Protein AF-A0A2E2KNE8-F1 (afdb_monomer)

Nearest PDB structures (foldseek):
  5ol5-assembly4_D  TM=2.540E-01  e=1.670E+00  Synechocystis sp. PCC 6803 substr. Kazusa
  7sa7-assembly4_D  TM=3.035E-01  e=4.669E+00  Homo sapiens

pLDDT: mean 89.06, std 13.34, range [32.09, 98.25]

Structure (mmCIF, N/CA/C/O backbone):
data_AF-A0A2E2KNE8-F1
#
_entry.id   AF-A0A2E2KNE8-F1
#
loop_
_atom_site.group_PDB
_atom_site.id
_atom_site.type_symbol
_atom_site.label_atom_id
_atom_site.label_alt_id
_atom_site.label_comp_id
_atom_site.label_asym_id
_atom_site.label_entity_id
_atom_site.label_seq_id
_atom_site.pdbx_PDB_ins_code
_atom_site.Cartn_x
_atom_site.Cartn_y
_atom_site.Cartn_z
_atom_site.occupancy
_atom_site.B_iso_or_equiv
_atom_site.auth_seq_id
_atom_site.auth_comp_id
_atom_site.auth_asym_id
_atom_site.auth_atom_id
_atom_site.pdbx_PDB_model_num
ATOM 1 N N . MET A 1 1 ? -17.178 -2.997 -14.497 1.00 38.12 1 MET A N 1
ATOM 2 C CA . MET A 1 1 ? -16.993 -2.611 -13.084 1.00 38.12 1 MET A CA 1
ATOM 3 C C . MET A 1 1 ? -18.385 -2.452 -12.487 1.00 38.12 1 MET A C 1
ATOM 5 O O . MET A 1 1 ? -19.068 -1.505 -12.842 1.00 38.12 1 MET A O 1
ATOM 9 N N . PHE A 1 2 ? -18.881 -3.438 -11.736 1.00 32.09 2 PHE A N 1
ATOM 10 C CA . PHE A 1 2 ? -20.206 -3.339 -11.116 1.00 32.09 2 PHE A CA 1
ATOM 11 C C . PHE A 1 2 ? -20.088 -2.419 -9.901 1.00 32.09 2 PHE A C 1
ATOM 13 O O . PHE A 1 2 ? -19.497 -2.804 -8.894 1.00 32.09 2 PHE A O 1
ATOM 20 N N . GLU A 1 3 ? -20.600 -1.195 -10.006 1.00 36.03 3 GLU A N 1
ATOM 21 C CA . GLU A 1 3 ? -20.793 -0.337 -8.841 1.00 36.03 3 GLU A CA 1
ATOM 22 C C . GLU A 1 3 ? -21.892 -0.963 -7.984 1.00 36.03 3 GLU A C 1
ATOM 24 O O . GLU A 1 3 ? -23.086 -0.869 -8.271 1.00 36.03 3 GLU A O 1
ATOM 29 N N . VAL A 1 4 ? -21.479 -1.684 -6.943 1.00 43.38 4 VAL A N 1
ATOM 30 C CA . VAL A 1 4 ? -22.401 -2.131 -5.906 1.00 43.38 4 VAL A CA 1
ATOM 31 C C . VAL A 1 4 ? -22.888 -0.856 -5.223 1.00 43.38 4 VAL A C 1
ATOM 33 O O . VAL A 1 4 ? -22.120 -0.202 -4.520 1.00 43.38 4 VAL A O 1
ATOM 36 N N . ASN A 1 5 ? -24.142 -0.476 -5.479 1.00 40.91 5 ASN A N 1
ATOM 37 C CA . ASN A 1 5 ? -24.826 0.633 -4.818 1.00 40.91 5 ASN A CA 1
ATOM 38 C C . ASN A 1 5 ? -25.001 0.284 -3.333 1.00 40.91 5 ASN A C 1
ATOM 40 O O . ASN A 1 5 ? -26.044 -0.188 -2.882 1.00 40.91 5 ASN A O 1
ATOM 44 N N . LEU A 1 6 ? -23.924 0.445 -2.574 1.00 57.41 6 LEU A N 1
ATOM 45 C CA . LEU A 1 6 ? -23.901 0.265 -1.139 1.00 57.41 6 LEU A CA 1
ATOM 46 C C . LEU A 1 6 ? -24.397 1.572 -0.536 1.00 57.41 6 LEU A C 1
ATOM 48 O O . LEU A 1 6 ? -23.740 2.608 -0.626 1.00 57.41 6 LEU A O 1
ATOM 52 N N . SER A 1 7 ? -25.583 1.520 0.068 1.00 65.75 7 SER A N 1
ATOM 53 C CA . SER A 1 7 ? -26.082 2.611 0.899 1.00 65.75 7 SER A CA 1
ATOM 54 C C . SER A 1 7 ? -25.007 3.025 1.914 1.00 65.75 7 SER A C 1
ATOM 56 O O . SER A 1 7 ? -24.241 2.166 2.382 1.00 65.75 7 SER A O 1
ATOM 58 N N . PRO A 1 8 ? -24.918 4.322 2.259 1.00 77.88 8 PRO A N 1
ATOM 59 C CA . PRO A 1 8 ? -23.859 4.814 3.122 1.00 77.88 8 PRO A CA 1
ATOM 60 C C . PRO A 1 8 ? -23.853 4.067 4.468 1.00 77.88 8 PRO A C 1
ATOM 62 O O . PRO A 1 8 ? -24.910 3.652 4.963 1.00 77.88 8 PRO A O 1
ATOM 65 N N . PRO A 1 9 ? -22.669 3.851 5.059 1.00 84.94 9 PRO A N 1
ATOM 66 C CA . PRO A 1 9 ? -22.553 3.250 6.381 1.00 84.94 9 PRO A CA 1
ATOM 67 C C . PRO A 1 9 ? -23.222 4.162 7.421 1.00 84.94 9 PRO A C 1
ATOM 69 O O . PRO A 1 9 ? -22.898 5.345 7.514 1.00 84.94 9 PRO A O 1
ATOM 72 N N . THR A 1 10 ? -24.154 3.615 8.205 1.00 91.62 10 THR A N 1
ATOM 73 C CA . THR A 1 10 ? -24.858 4.333 9.280 1.00 91.62 10 THR A CA 1
ATOM 74 C C . THR A 1 10 ? -24.655 3.643 10.623 1.00 91.62 10 THR A C 1
ATOM 76 O O . THR A 1 10 ? -24.381 2.442 10.679 1.00 91.62 10 THR A O 1
ATOM 79 N N . ARG A 1 11 ? -24.838 4.398 11.713 1.00 92.00 11 ARG A N 1
ATOM 80 C CA . ARG A 1 11 ? -24.749 3.884 13.086 1.00 92.00 11 ARG A CA 1
ATOM 81 C C . ARG A 1 11 ? -25.737 2.743 13.346 1.00 92.00 11 ARG A C 1
ATOM 83 O O . ARG A 1 11 ? -25.347 1.746 13.940 1.00 92.00 11 ARG A O 1
ATOM 90 N N . ASP A 1 12 ? -26.968 2.857 12.850 1.00 94.12 12 ASP A N 1
ATOM 91 C CA . ASP A 1 12 ? -27.994 1.820 13.026 1.00 94.12 12 ASP A CA 1
ATOM 92 C C . ASP A 1 12 ? -27.587 0.512 12.342 1.00 94.12 12 ASP A C 1
ATOM 94 O O . ASP A 1 12 ? -27.670 -0.555 12.939 1.00 94.12 12 ASP A O 1
ATOM 98 N N . ARG A 1 13 ? -27.058 0.590 11.112 1.00 93.12 13 ARG A N 1
ATOM 99 C CA . ARG A 1 13 ? -26.553 -0.588 10.392 1.00 93.12 13 ARG A CA 1
ATOM 100 C C . ARG A 1 13 ? -25.331 -1.197 11.065 1.00 93.12 13 ARG A C 1
ATOM 102 O O . ARG A 1 13 ? -25.203 -2.412 11.056 1.00 93.12 13 ARG A O 1
ATOM 109 N N . PHE A 1 14 ? -24.450 -0.375 11.633 1.00 96.31 14 PHE A N 1
ATOM 110 C CA . PHE A 1 14 ? -23.318 -0.867 12.414 1.00 96.31 14 PHE A CA 1
ATOM 111 C C . PHE A 1 14 ? -23.786 -1.642 13.651 1.00 96.31 14 PHE A C 1
ATOM 113 O O . PHE A 1 14 ? -23.267 -2.721 13.910 1.00 96.31 14 PHE A O 1
ATOM 120 N N . GLY A 1 15 ? -24.818 -1.155 14.351 1.00 94.81 15 GLY A N 1
ATOM 121 C CA . GLY A 1 15 ? -25.407 -1.858 15.496 1.00 94.81 15 GLY A CA 1
ATOM 122 C C . GLY A 1 15 ? -25.949 -3.251 15.154 1.00 94.81 15 GLY A C 1
ATOM 123 O O . GLY A 1 15 ? -25.890 -4.150 15.982 1.00 94.81 15 GLY A O 1
ATOM 124 N N . LEU A 1 16 ? -26.404 -3.474 13.916 1.00 95.62 16 LEU A N 1
ATOM 125 C CA . LEU A 1 16 ? -26.863 -4.795 13.461 1.00 95.62 16 LEU A CA 1
ATOM 126 C C . LEU A 1 16 ? -25.727 -5.815 13.266 1.00 95.62 16 LEU A C 1
ATOM 128 O O . LEU A 1 16 ? -26.010 -7.001 13.117 1.00 95.62 16 LEU A O 1
ATOM 132 N N . LEU A 1 17 ? -24.464 -5.374 13.248 1.00 96.19 17 LEU A N 1
ATOM 133 C CA . LEU A 1 17 ? -23.296 -6.231 13.021 1.00 96.19 17 LEU A CA 1
ATOM 134 C C . LEU A 1 17 ? -22.650 -6.744 14.310 1.00 96.19 17 LEU A C 1
ATOM 136 O O . LEU A 1 17 ? -21.691 -7.500 14.217 1.00 96.19 17 LEU A O 1
ATOM 140 N N . GLU A 1 18 ? -23.142 -6.362 15.491 1.00 95.25 18 GLU A N 1
ATOM 141 C CA . GLU A 1 18 ? -22.524 -6.705 16.782 1.00 95.25 18 GLU A CA 1
ATOM 142 C C . GLU A 1 18 ? -22.240 -8.213 16.906 1.00 95.25 18 GLU A C 1
ATOM 144 O O . GLU A 1 18 ? -21.092 -8.616 17.087 1.00 95.25 18 GLU A O 1
ATOM 149 N N . ASN A 1 19 ? -23.249 -9.052 16.647 1.00 96.75 19 ASN A N 1
ATOM 150 C CA . ASN A 1 19 ? -23.101 -10.510 16.687 1.00 96.75 19 ASN A CA 1
ATOM 151 C C . ASN A 1 19 ? -22.117 -11.057 15.636 1.00 96.75 19 ASN A C 1
ATOM 153 O O . ASN A 1 19 ? -21.414 -12.030 15.897 1.00 96.75 19 ASN A O 1
ATOM 157 N N . GLU A 1 20 ? -22.073 -10.469 14.436 1.00 97.31 20 GLU A N 1
ATOM 158 C CA . GLU A 1 20 ? -21.160 -10.899 13.364 1.00 97.31 20 GLU A CA 1
ATOM 159 C C . GLU A 1 20 ? -19.709 -10.534 13.713 1.00 97.31 20 GLU A C 1
ATOM 161 O O . GLU A 1 20 ? -18.809 -11.366 13.590 1.00 97.31 20 GLU A O 1
ATOM 166 N N . ILE A 1 21 ? -19.488 -9.319 14.223 1.00 97.56 21 ILE A N 1
ATOM 167 C CA . ILE A 1 21 ? -18.187 -8.833 14.694 1.00 97.56 21 ILE A CA 1
ATOM 168 C C . ILE A 1 21 ? -17.678 -9.704 15.848 1.00 97.56 21 ILE A C 1
ATOM 170 O O . ILE A 1 21 ? -16.525 -10.142 15.824 1.00 97.56 21 ILE A O 1
ATOM 174 N N . ASP A 1 22 ? -18.526 -10.001 16.831 1.00 97.62 22 ASP A N 1
ATOM 175 C CA . ASP A 1 22 ? -18.148 -10.835 17.973 1.00 97.62 22 ASP A CA 1
ATOM 176 C C . ASP A 1 22 ? -17.892 -12.287 17.566 1.00 97.62 22 ASP A C 1
ATOM 178 O O . ASP A 1 22 ? -16.945 -12.907 18.058 1.00 97.62 22 ASP A O 1
ATOM 182 N N . CYS A 1 23 ? -18.650 -12.811 16.599 1.00 97.88 23 CYS A N 1
ATOM 183 C CA . CYS A 1 23 ? -18.359 -14.1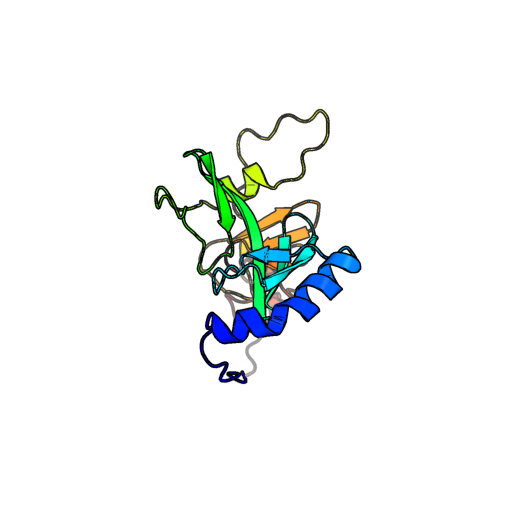00 15.985 1.00 97.88 23 CYS A CA 1
ATOM 184 C C . CYS A 1 23 ? -16.946 -14.105 15.383 1.00 97.88 23 CYS A C 1
ATOM 186 O O . CYS A 1 23 ? -16.140 -14.964 15.741 1.00 97.88 23 CYS A O 1
ATOM 188 N N . HIS A 1 24 ? -16.586 -13.124 14.551 1.00 97.62 24 HIS A N 1
ATOM 189 C CA . HIS A 1 24 ? -15.237 -13.030 13.984 1.00 97.62 24 HIS A CA 1
ATOM 190 C C . HIS A 1 24 ? -14.143 -12.934 15.060 1.00 97.62 24 HIS A C 1
ATOM 192 O O . HIS A 1 24 ? -13.155 -13.668 14.991 1.00 97.62 24 HIS A O 1
ATOM 198 N N . ARG A 1 25 ? -14.334 -12.099 16.091 1.00 97.12 25 ARG A N 1
ATOM 199 C CA . ARG A 1 25 ? -13.395 -11.988 17.223 1.00 97.12 25 ARG A CA 1
ATOM 200 C C . ARG A 1 25 ? -13.227 -13.315 17.962 1.00 97.12 25 ARG A C 1
ATOM 202 O O . ARG A 1 25 ? -12.103 -13.694 18.277 1.00 97.12 25 ARG A O 1
ATOM 209 N N . SER A 1 26 ? -14.319 -14.044 18.206 1.00 97.62 26 SER A N 1
ATOM 210 C CA . SER A 1 26 ? -14.282 -15.345 18.892 1.00 97.62 26 SER A CA 1
ATOM 211 C C . SER A 1 26 ? -13.509 -16.416 18.113 1.00 97.62 26 SER A C 1
ATOM 213 O O . SER A 1 26 ? -12.935 -17.318 18.717 1.00 97.62 26 SER A O 1
ATOM 215 N N . HIS A 1 27 ? -13.416 -16.269 16.787 1.00 96.75 27 HIS A N 1
ATOM 216 C CA . HIS A 1 27 ? -12.595 -17.109 15.911 1.00 96.75 27 HIS A CA 1
ATOM 217 C C . HIS A 1 27 ? -11.161 -16.573 15.724 1.00 96.75 27 HIS A C 1
ATOM 219 O O . HIS A 1 27 ? -10.425 -17.069 14.875 1.00 96.75 27 HIS A O 1
ATOM 225 N N . GLY A 1 28 ? -10.748 -15.570 16.507 1.00 96.56 28 GLY A N 1
ATOM 226 C CA . GLY A 1 28 ? -9.392 -15.015 16.494 1.00 96.56 28 GLY A CA 1
ATOM 227 C C . GLY A 1 28 ? -9.131 -13.972 15.407 1.00 96.56 28 GLY A C 1
ATOM 228 O O . GLY A 1 28 ? -7.990 -13.539 15.249 1.00 96.56 28 GLY A O 1
ATOM 229 N N . ALA A 1 29 ? -10.155 -13.544 14.664 1.00 96.31 29 ALA A N 1
ATOM 230 C CA . ALA A 1 29 ? -9.985 -12.512 13.652 1.00 96.31 29 ALA A CA 1
ATOM 231 C C . ALA A 1 29 ? -9.710 -11.147 14.298 1.00 96.31 29 ALA A C 1
ATOM 233 O O . ALA A 1 29 ? -10.332 -10.764 15.295 1.00 96.31 29 ALA A O 1
ATOM 234 N N . LYS A 1 30 ? -8.803 -10.375 13.695 1.00 97.38 30 LYS A N 1
ATOM 235 C CA . LYS A 1 30 ? -8.504 -9.017 14.141 1.00 97.38 30 LYS A CA 1
ATOM 236 C C . LYS A 1 30 ? -9.481 -8.035 13.503 1.00 97.38 30 LYS A C 1
ATOM 238 O O . LYS A 1 30 ? -9.497 -7.880 12.286 1.00 97.38 30 LYS A O 1
ATOM 243 N N . ILE A 1 31 ? -10.275 -7.358 14.329 1.00 97.94 31 ILE A N 1
ATOM 244 C CA . ILE A 1 31 ? -11.188 -6.306 13.873 1.00 97.94 31 ILE A CA 1
ATOM 245 C C . ILE A 1 31 ? -10.514 -4.943 14.045 1.00 97.94 31 ILE A C 1
ATOM 247 O O . ILE A 1 31 ? -9.932 -4.658 15.090 1.00 97.94 31 ILE A O 1
ATOM 251 N N . VAL A 1 32 ? -10.569 -4.111 13.006 1.00 97.06 32 VAL A N 1
ATOM 252 C CA . VAL A 1 32 ? -9.966 -2.774 12.963 1.00 97.06 32 VAL A CA 1
ATOM 253 C C . VAL A 1 32 ? -10.957 -1.731 12.447 1.00 97.06 32 VAL A C 1
ATOM 255 O O . VAL A 1 32 ? -11.993 -2.050 11.852 1.00 97.06 32 VAL A O 1
ATOM 258 N N . ASN A 1 33 ? -10.617 -0.456 12.641 1.00 96.81 33 ASN A N 1
ATOM 259 C CA . ASN A 1 33 ? -11.325 0.649 12.001 1.00 96.81 33 ASN A CA 1
ATOM 260 C C . ASN A 1 33 ? -11.172 0.558 10.483 1.00 96.81 33 ASN A C 1
ATOM 262 O O . ASN A 1 33 ? -10.061 0.524 9.960 1.00 96.81 33 ASN A O 1
ATOM 266 N N . CYS A 1 34 ? -12.295 0.550 9.770 1.00 96.06 34 CYS A N 1
ATOM 267 C CA . CYS A 1 34 ? -12.298 0.541 8.319 1.00 96.06 34 CYS A CA 1
ATOM 268 C C . CYS A 1 34 ? -11.691 1.848 7.782 1.00 96.06 34 CYS A C 1
ATOM 270 O O . CYS A 1 34 ? -12.247 2.915 8.058 1.00 96.06 34 CYS A O 1
ATOM 272 N N . PRO A 1 35 ? -10.657 1.786 6.924 1.00 92.75 35 PRO A N 1
ATOM 273 C CA . PRO A 1 35 ? -10.081 2.969 6.279 1.00 92.75 35 PRO A CA 1
ATOM 274 C C . PRO A 1 35 ? -11.108 3.825 5.528 1.00 92.75 35 PRO A C 1
ATOM 276 O O . PRO A 1 35 ? -10.987 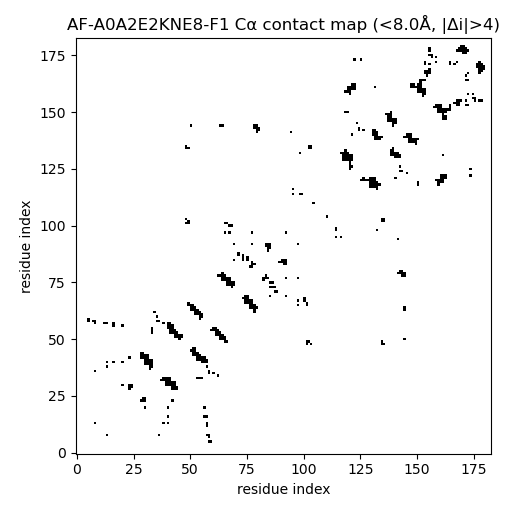5.039 5.434 1.00 92.75 35 PRO A O 1
ATOM 279 N N . SER A 1 36 ? -12.150 3.198 4.977 1.00 93.31 36 SER A N 1
ATOM 280 C CA . SER A 1 36 ? -13.133 3.897 4.152 1.00 93.31 36 SER A CA 1
ATOM 281 C C . SER A 1 36 ? -14.273 4.539 4.938 1.00 93.31 36 SER A C 1
ATOM 283 O O . SER A 1 36 ? -14.794 5.551 4.475 1.00 93.31 36 SER A O 1
ATOM 285 N N . CYS A 1 37 ? -14.740 3.934 6.035 1.00 94.62 37 CYS A N 1
ATOM 286 C CA . CYS A 1 37 ? -15.917 4.427 6.765 1.00 94.62 37 CYS A CA 1
ATOM 287 C C . CYS A 1 37 ? -15.659 4.787 8.231 1.00 94.62 37 CYS A C 1
ATOM 289 O O . CYS A 1 37 ? -16.551 5.338 8.868 1.00 94.62 37 CYS A O 1
ATOM 291 N N . GLY A 1 38 ? -14.480 4.474 8.770 1.00 94.06 38 GLY A N 1
ATOM 292 C CA . GLY A 1 38 ? -14.074 4.797 10.138 1.00 94.06 38 GLY A CA 1
ATOM 293 C C . GLY A 1 38 ? -14.663 3.908 11.238 1.00 94.06 38 GLY A C 1
ATOM 294 O O . GLY A 1 38 ? -14.195 3.987 12.366 1.00 94.06 38 GLY A O 1
ATOM 295 N N . TYR A 1 39 ? -15.647 3.053 10.940 1.00 97.00 39 TYR A N 1
ATOM 296 C CA . TYR A 1 39 ? -16.215 2.123 11.923 1.00 97.00 39 TYR A CA 1
ATOM 297 C C . TYR A 1 39 ? -15.285 0.934 12.174 1.00 97.00 39 TYR A C 1
ATOM 299 O O . TYR A 1 39 ? -14.696 0.407 11.226 1.00 97.00 39 TYR A O 1
ATOM 307 N N . GLU A 1 40 ? -15.222 0.466 13.423 1.00 97.38 40 GLU A N 1
ATOM 308 C CA . GLU A 1 40 ? -14.520 -0.756 13.841 1.00 97.38 40 GLU A CA 1
ATOM 309 C C . GLU A 1 40 ? -15.274 -2.008 13.362 1.00 97.38 40 GLU A C 1
ATOM 311 O O . GLU A 1 40 ? -15.900 -2.738 14.123 1.00 97.38 40 GLU A O 1
ATOM 316 N N . ALA A 1 41 ? -15.291 -2.192 12.047 1.00 97.69 41 ALA A N 1
ATOM 317 C CA . ALA A 1 41 ? -16.094 -3.192 11.357 1.00 97.69 41 ALA A CA 1
ATOM 318 C C . ALA A 1 41 ? -15.293 -3.927 10.280 1.00 97.69 41 ALA A C 1
ATOM 320 O O . ALA A 1 41 ? -15.891 -4.610 9.454 1.00 97.69 41 ALA A O 1
ATOM 321 N N . ALA A 1 42 ? -13.974 -3.738 10.206 1.00 98.12 42 ALA A N 1
ATOM 322 C CA . ALA A 1 42 ? -13.151 -4.368 9.186 1.00 98.12 42 ALA A CA 1
ATOM 323 C C . ALA A 1 42 ? -12.371 -5.546 9.754 1.00 98.12 42 ALA A C 1
ATOM 325 O O . ALA A 1 42 ? -11.631 -5.386 10.718 1.00 98.12 42 ALA A O 1
ATOM 326 N N . VAL A 1 43 ? -12.531 -6.713 9.135 1.00 98.25 43 VAL A N 1
ATOM 327 C CA . VAL A 1 43 ? -11.693 -7.884 9.399 1.00 98.25 43 VAL A CA 1
ATOM 328 C C . VAL A 1 43 ? -10.355 -7.649 8.708 1.00 98.25 43 VAL A C 1
ATOM 330 O O . VAL A 1 43 ? -10.344 -7.413 7.501 1.00 98.25 43 VAL A O 1
ATOM 333 N N . GLU A 1 44 ? -9.262 -7.650 9.466 1.00 97.62 44 GLU A N 1
ATOM 334 C CA . GLU A 1 44 ? -7.894 -7.492 8.968 1.00 97.62 44 GLU A CA 1
ATOM 335 C C . GLU A 1 44 ? -7.227 -8.860 8.794 1.00 97.62 44 GLU A C 1
ATOM 337 O O . GLU A 1 44 ? -7.252 -9.698 9.697 1.00 97.62 44 GLU A O 1
ATOM 342 N N . GLU A 1 45 ? -6.579 -9.046 7.651 1.00 95.94 45 GLU A N 1
ATOM 343 C CA . GLU A 1 45 ? -5.782 -10.220 7.315 1.00 95.94 45 GLU A CA 1
ATOM 344 C C . GLU A 1 45 ? -4.366 -9.760 6.934 1.00 95.94 45 GLU A C 1
ATOM 346 O O . GLU A 1 45 ? -4.209 -8.756 6.227 1.00 95.94 45 GLU A O 1
ATOM 351 N N . PRO A 1 46 ? -3.311 -10.440 7.412 1.00 92.25 46 PRO A N 1
ATOM 352 C CA . PRO A 1 46 ? -1.957 -10.137 6.976 1.00 92.25 46 PRO A CA 1
ATOM 353 C C . PRO A 1 46 ? -1.783 -10.524 5.503 1.00 92.25 46 PRO A C 1
ATOM 355 O O . PRO A 1 46 ? -2.201 -11.601 5.081 1.00 92.25 46 PRO A O 1
ATOM 358 N N . GLY A 1 47 ? -1.165 -9.633 4.735 1.00 88.62 47 GLY A N 1
ATOM 359 C CA . GLY A 1 47 ? -0.633 -9.930 3.414 1.00 88.62 47 GLY A CA 1
ATOM 360 C C . GLY A 1 47 ? 0.837 -10.316 3.476 1.00 88.62 47 GLY A C 1
ATOM 361 O O . GLY A 1 47 ? 1.380 -10.598 4.548 1.00 88.62 47 GLY A O 1
ATOM 362 N N . PHE A 1 48 ? 1.499 -10.275 2.323 1.00 86.31 48 PHE A N 1
ATOM 363 C CA . PHE A 1 48 ? 2.952 -10.229 2.308 1.00 86.31 48 PHE A CA 1
ATOM 364 C C . PHE A 1 48 ? 3.445 -8.936 2.968 1.00 86.31 48 PHE A C 1
ATOM 366 O O . PHE A 1 48 ? 2.867 -7.872 2.749 1.00 86.31 48 PHE A O 1
ATOM 373 N N . SER A 1 49 ? 4.495 -9.017 3.789 1.00 84.50 49 SER A N 1
ATOM 374 C CA . SER A 1 49 ? 5.018 -7.848 4.498 1.00 84.50 49 SER A CA 1
ATOM 375 C C . SER A 1 49 ? 5.483 -6.783 3.498 1.00 84.50 49 SER A C 1
ATOM 377 O O . SER A 1 49 ? 6.327 -7.090 2.668 1.00 84.50 49 SER A O 1
ATOM 379 N N . PRO A 1 50 ? 5.000 -5.530 3.568 1.00 90.81 50 PRO A N 1
ATOM 380 C CA . PRO A 1 50 ? 4.344 -4.904 4.723 1.00 90.81 50 PRO A CA 1
ATOM 381 C C . PRO A 1 50 ? 2.822 -4.700 4.598 1.00 90.81 50 PRO A C 1
ATOM 383 O O . PRO A 1 50 ? 2.233 -3.894 5.327 1.00 90.81 50 PRO A O 1
ATOM 386 N N . ILE A 1 51 ? 2.179 -5.375 3.650 1.00 93.62 51 ILE A N 1
ATOM 387 C CA . ILE A 1 51 ? 0.779 -5.178 3.279 1.00 93.62 51 ILE A CA 1
ATOM 388 C C . ILE A 1 51 ? -0.159 -5.860 4.274 1.00 93.62 51 ILE A C 1
ATOM 390 O O . ILE A 1 51 ? 0.023 -7.002 4.694 1.00 93.62 51 ILE A O 1
ATOM 394 N N . TYR A 1 52 ? -1.237 -5.154 4.590 1.00 95.62 52 TYR A N 1
ATOM 395 C CA . TYR A 1 52 ? -2.410 -5.675 5.269 1.00 95.62 52 TYR A CA 1
ATOM 396 C C . TYR A 1 52 ? -3.617 -5.550 4.355 1.00 95.62 52 TYR A C 1
ATOM 398 O O . TYR A 1 52 ? -3.806 -4.543 3.665 1.00 95.62 52 TYR A O 1
ATOM 406 N N . PHE A 1 53 ? -4.463 -6.567 4.399 1.00 96.25 53 PHE A N 1
ATOM 407 C CA . PHE A 1 53 ? -5.766 -6.568 3.767 1.00 96.25 53 PHE A CA 1
ATOM 408 C C . PHE A 1 53 ? -6.826 -6.316 4.823 1.00 96.25 53 PHE A C 1
ATOM 410 O O . PHE A 1 53 ? -6.725 -6.772 5.958 1.00 96.25 53 PHE A O 1
ATOM 417 N N . SER A 1 54 ? -7.880 -5.605 4.448 1.00 96.75 54 SER A N 1
ATOM 418 C CA . SER A 1 54 ? -9.071 -5.522 5.278 1.00 96.75 54 SER A CA 1
ATOM 419 C C . SER A 1 54 ? -10.339 -5.618 4.453 1.00 96.75 54 SER A C 1
ATOM 421 O O . SER A 1 54 ? -10.410 -5.097 3.337 1.00 96.75 54 SER A O 1
ATOM 423 N N . HIS A 1 55 ? -11.356 -6.261 5.019 1.00 97.69 55 HIS A N 1
ATOM 424 C CA . HIS A 1 55 ? -12.702 -6.305 4.467 1.00 97.69 55 HIS A CA 1
ATOM 425 C C . HIS A 1 55 ? -13.706 -5.767 5.484 1.00 97.69 55 HIS A C 1
ATOM 427 O O . HIS A 1 55 ? -13.899 -6.338 6.556 1.00 97.69 55 HIS A O 1
ATOM 433 N N . CYS A 1 56 ? -14.357 -4.650 5.154 1.00 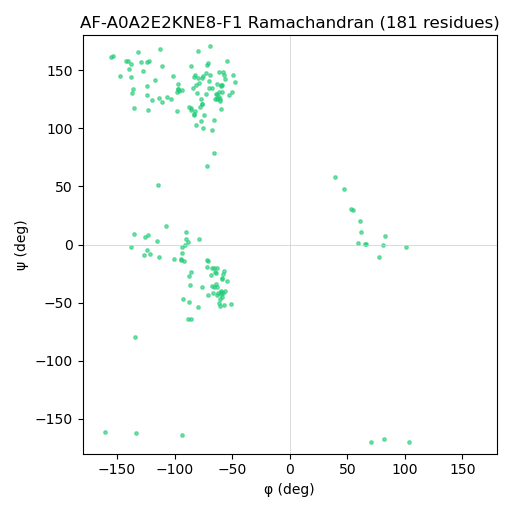97.56 56 CYS A N 1
ATOM 434 C CA . CYS A 1 56 ? -15.342 -4.035 6.035 1.00 97.56 56 CYS A CA 1
ATOM 435 C C . CYS A 1 56 ? -16.682 -4.765 5.985 1.00 97.56 56 CYS A C 1
ATOM 437 O O . CYS A 1 56 ? -17.361 -4.751 4.964 1.00 97.56 56 CYS A O 1
ATOM 439 N N . LEU A 1 57 ? -17.133 -5.309 7.109 1.00 97.06 57 LEU A N 1
ATOM 440 C CA . LEU A 1 57 ? -18.439 -5.948 7.249 1.00 97.06 57 LEU A CA 1
ATOM 441 C C . LEU A 1 57 ? -19.594 -4.949 7.056 1.00 97.06 57 LEU A C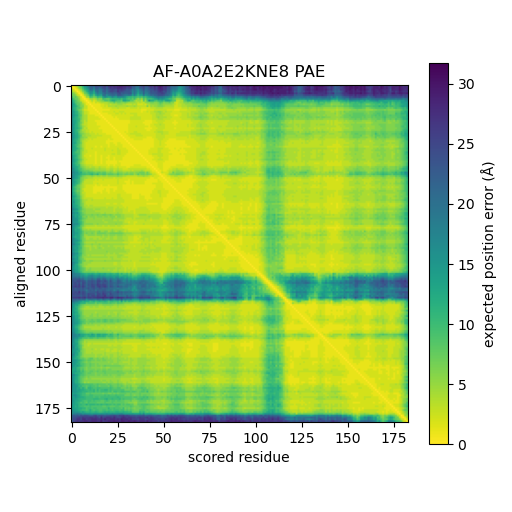 1
ATOM 443 O O . LEU A 1 57 ? -20.675 -5.345 6.625 1.00 97.06 57 LEU A O 1
ATOM 447 N N . LEU A 1 58 ? -19.358 -3.650 7.280 1.00 96.50 58 LEU A N 1
ATOM 448 C CA . LEU A 1 58 ? -20.370 -2.599 7.140 1.00 96.50 58 LEU A CA 1
ATOM 449 C C . LEU A 1 58 ? -20.465 -2.027 5.722 1.00 96.50 58 LEU A C 1
ATOM 451 O O . LEU A 1 58 ? -21.504 -2.143 5.070 1.00 96.50 58 LEU A O 1
ATOM 455 N N . CYS A 1 59 ? -19.401 -1.377 5.245 1.00 96.06 59 CYS A N 1
ATOM 456 C CA . CYS A 1 59 ? -19.401 -0.725 3.933 1.00 96.06 59 CYS A CA 1
ATOM 457 C C . CYS A 1 59 ? -18.915 -1.637 2.803 1.00 96.06 59 CYS A C 1
ATOM 459 O O . CYS A 1 59 ? -18.856 -1.185 1.669 1.00 96.06 59 CYS A O 1
ATOM 461 N N . LYS A 1 60 ? -18.549 -2.893 3.096 1.00 95.56 60 LYS A N 1
ATOM 462 C CA . LYS A 1 60 ? -18.073 -3.914 2.142 1.00 95.56 60 LYS A CA 1
ATOM 463 C C . LYS A 1 60 ? -16.806 -3.546 1.360 1.00 95.56 60 LYS A C 1
ATOM 465 O O . LYS A 1 60 ? -16.315 -4.373 0.592 1.00 95.56 60 LYS A O 1
ATOM 470 N N . THR A 1 61 ? -16.222 -2.371 1.606 1.00 95.25 61 THR A N 1
ATOM 471 C CA . THR A 1 61 ? -14.941 -1.966 1.030 1.00 95.25 61 THR A CA 1
ATOM 472 C C . THR A 1 61 ? -13.854 -2.962 1.414 1.00 95.25 61 THR A C 1
ATOM 474 O O . THR A 1 61 ? -13.706 -3.324 2.585 1.00 95.25 61 THR A O 1
ATOM 477 N N . LYS A 1 62 ? -13.096 -3.391 0.404 1.00 95.25 62 LYS A N 1
ATOM 478 C CA . LYS A 1 62 ? -11.822 -4.083 0.570 1.00 95.25 62 LYS A CA 1
ATOM 479 C C . LYS A 1 62 ? -10.703 -3.060 0.434 1.00 95.25 62 LYS A C 1
ATOM 481 O O . LYS A 1 62 ? -10.743 -2.239 -0.482 1.00 95.25 62 LYS A O 1
ATOM 486 N N . THR A 1 63 ? -9.733 -3.089 1.334 1.00 94.38 63 THR A N 1
ATOM 487 C CA . THR A 1 63 ? -8.626 -2.129 1.329 1.00 94.38 63 THR A CA 1
ATOM 488 C C . THR A 1 63 ? -7.316 -2.848 1.580 1.00 94.38 63 THR A C 1
ATOM 490 O O . THR A 1 63 ? -7.235 -3.661 2.498 1.00 94.38 63 THR A O 1
ATOM 493 N N . ARG A 1 64 ? -6.308 -2.512 0.773 1.00 95.38 64 ARG A N 1
ATOM 494 C CA . ARG A 1 64 ? -4.902 -2.818 1.029 1.00 95.38 64 ARG A CA 1
ATOM 495 C C . ARG A 1 64 ? -4.255 -1.591 1.647 1.00 95.38 64 ARG A C 1
ATOM 497 O O . ARG A 1 64 ? -4.544 -0.479 1.208 1.00 95.38 64 ARG A O 1
ATOM 504 N N . TYR A 1 65 ? -3.423 -1.778 2.655 1.00 96.44 65 TYR A N 1
ATOM 505 C CA . TYR A 1 65 ? -2.670 -0.684 3.254 1.00 96.44 65 TYR A CA 1
ATOM 506 C C . TYR A 1 65 ? -1.404 -1.191 3.926 1.00 96.44 65 TYR A C 1
ATOM 508 O O . TYR A 1 65 ? -1.291 -2.360 4.280 1.00 96.44 65 TYR A O 1
ATOM 516 N N . VAL A 1 66 ? -0.482 -0.272 4.162 1.00 95.62 66 VAL A N 1
ATOM 517 C CA . VAL A 1 66 ? 0.681 -0.465 5.029 1.00 95.62 66 VAL A CA 1
ATOM 518 C C . VAL A 1 66 ? 0.506 0.391 6.277 1.00 95.62 66 VAL A C 1
ATOM 520 O O . VAL A 1 66 ? -0.204 1.404 6.258 1.00 95.62 66 VAL A O 1
ATOM 523 N N . ARG A 1 67 ? 1.116 -0.015 7.388 1.00 94.75 67 ARG A N 1
ATOM 524 C CA . ARG A 1 67 ? 1.119 0.805 8.605 1.00 94.75 67 ARG A CA 1
ATOM 525 C C . ARG A 1 67 ? 2.221 1.847 8.514 1.00 94.75 67 ARG A C 1
ATOM 527 O O . ARG A 1 67 ? 3.277 1.598 7.941 1.00 94.75 67 ARG A O 1
ATOM 534 N N . ILE A 1 68 ? 1.963 3.016 9.084 1.00 95.25 68 ILE A N 1
ATOM 535 C CA . ILE A 1 68 ? 2.937 4.101 9.096 1.00 95.25 68 ILE A CA 1
ATOM 536 C C . ILE A 1 68 ? 2.808 4.931 10.365 1.00 95.25 68 ILE A C 1
ATOM 538 O O . ILE A 1 68 ? 1.712 5.139 10.889 1.00 95.25 68 ILE A O 1
ATOM 542 N N . GLU A 1 69 ? 3.934 5.416 10.859 1.00 95.62 69 GLU A N 1
ATOM 543 C CA . GLU A 1 69 ? 4.024 6.386 11.936 1.00 95.62 69 GLU A CA 1
ATOM 544 C C . GLU A 1 69 ? 4.539 7.711 11.372 1.00 95.62 69 GLU A C 1
ATOM 546 O O . GLU A 1 69 ? 5.585 7.792 10.734 1.00 95.62 69 GLU A O 1
ATOM 551 N N . CYS A 1 70 ? 3.775 8.779 11.560 1.00 94.94 70 CYS A N 1
ATOM 552 C CA . CYS A 1 70 ? 4.186 10.106 11.137 1.00 94.94 70 CYS A CA 1
ATOM 553 C C . CYS A 1 70 ? 5.302 10.641 12.046 1.00 94.94 70 CYS A C 1
ATOM 555 O O . CYS A 1 70 ? 5.335 10.334 13.234 1.00 94.94 70 CYS A O 1
ATOM 557 N N . SER A 1 71 ? 6.136 11.549 11.536 1.00 91.81 71 SER A N 1
ATOM 558 C CA . SER A 1 71 ? 7.134 12.286 12.328 1.00 91.81 71 SER A CA 1
ATOM 559 C C . SER A 1 71 ? 6.536 13.067 13.506 1.00 91.81 71 SER A C 1
ATOM 561 O O . SER A 1 71 ? 7.226 13.324 14.487 1.00 91.81 71 SER A O 1
ATOM 563 N N . CYS A 1 72 ? 5.241 13.405 13.461 1.00 95.31 72 CYS A N 1
ATOM 564 C CA . CYS A 1 72 ? 4.526 13.988 14.598 1.00 95.31 72 CYS A CA 1
ATOM 565 C C . CYS A 1 72 ? 4.108 12.955 15.673 1.00 95.31 72 CYS A C 1
ATOM 567 O O . CYS A 1 72 ? 3.358 13.303 16.583 1.00 95.31 72 CYS A O 1
ATOM 569 N N . GLY A 1 73 ? 4.503 11.683 15.535 1.00 94.75 73 GLY A N 1
ATOM 570 C CA . GLY A 1 73 ? 4.170 10.560 16.423 1.00 94.75 73 GLY A CA 1
ATOM 571 C C . GLY A 1 73 ? 2.789 9.932 16.195 1.00 94.75 73 GLY A C 1
ATOM 572 O O . GLY A 1 73 ? 2.402 8.995 16.892 1.00 94.75 73 GLY A O 1
ATOM 573 N N . ALA A 1 74 ? 2.003 10.440 15.241 1.00 95.62 74 ALA A N 1
ATOM 574 C CA . ALA A 1 74 ? 0.684 9.887 14.949 1.00 95.62 74 ALA A CA 1
ATOM 575 C C . ALA A 1 74 ? 0.806 8.596 14.132 1.00 95.62 74 ALA A C 1
ATOM 577 O O . ALA A 1 74 ? 1.384 8.596 13.046 1.00 95.62 74 ALA A O 1
ATOM 578 N N . LYS A 1 75 ? 0.202 7.514 14.622 1.00 95.00 75 LYS A N 1
ATOM 579 C CA . LYS A 1 75 ? 0.076 6.258 13.876 1.00 95.00 75 LYS A CA 1
ATOM 580 C C . LYS A 1 75 ? -1.072 6.345 12.880 1.00 95.00 75 LYS A C 1
ATOM 582 O O . LYS A 1 75 ? -2.117 6.926 13.170 1.00 95.00 75 LYS A O 1
ATOM 587 N N . GLY A 1 76 ? -0.889 5.734 11.723 1.00 93.56 76 GLY A N 1
ATOM 588 C CA . GLY A 1 76 ? -1.868 5.715 10.656 1.00 93.56 76 GLY A CA 1
ATOM 589 C C . GLY A 1 76 ? -1.614 4.589 9.670 1.00 93.56 76 GLY A C 1
ATOM 590 O O . GLY A 1 76 ? -0.920 3.609 9.953 1.00 93.56 76 GLY A O 1
ATOM 591 N N . ILE A 1 77 ? -2.218 4.750 8.503 1.00 95.81 77 ILE A N 1
ATOM 592 C CA . ILE A 1 77 ? -2.087 3.834 7.380 1.00 95.81 77 ILE A CA 1
ATOM 593 C C . ILE A 1 77 ? -1.724 4.619 6.129 1.00 95.81 77 ILE A C 1
ATOM 595 O O . ILE A 1 77 ? -2.035 5.808 6.026 1.00 95.81 77 ILE A O 1
ATOM 599 N N . TYR A 1 78 ? -1.123 3.921 5.178 1.00 96.94 78 TYR A N 1
ATOM 600 C CA . TYR A 1 78 ? -0.891 4.394 3.828 1.00 96.94 78 TYR A CA 1
ATOM 601 C C . TYR A 1 78 ? -1.515 3.408 2.835 1.00 96.94 78 TYR A C 1
ATOM 603 O O . TYR A 1 78 ? -1.278 2.208 2.938 1.00 96.94 78 TYR A O 1
ATOM 611 N N . ASP A 1 79 ? -2.337 3.896 1.900 1.00 94.94 79 ASP A N 1
ATOM 612 C CA . ASP A 1 79 ? -3.065 3.060 0.925 1.00 94.94 79 ASP A CA 1
ATOM 613 C C . ASP A 1 79 ? -2.788 3.432 -0.545 1.00 94.94 79 ASP A C 1
ATOM 615 O O . ASP A 1 79 ? -3.485 2.967 -1.444 1.00 94.94 79 ASP A O 1
ATOM 619 N N . GLY A 1 80 ? -1.823 4.325 -0.799 1.00 91.31 80 GLY A N 1
ATOM 620 C CA . GLY A 1 80 ? -1.526 4.825 -2.145 1.00 91.31 80 GLY A CA 1
ATOM 621 C C . GLY A 1 80 ? -2.639 5.663 -2.788 1.00 91.31 80 GLY A C 1
ATOM 622 O O . GLY A 1 80 ? -2.456 6.186 -3.882 1.00 91.31 80 GLY A O 1
ATOM 623 N N . ALA A 1 81 ? -3.772 5.886 -2.118 1.00 89.38 81 ALA A N 1
ATOM 624 C CA . ALA A 1 81 ? -4.930 6.574 -2.681 1.00 89.38 81 ALA A CA 1
ATOM 625 C C . ALA A 1 81 ? -5.514 7.621 -1.722 1.00 89.38 81 ALA A C 1
ATOM 627 O O . ALA A 1 81 ? -5.272 8.816 -1.883 1.00 89.38 81 ALA A O 1
ATOM 628 N N . ARG A 1 82 ? -6.305 7.207 -0.728 1.00 89.12 82 ARG A N 1
ATOM 629 C CA . ARG A 1 82 ? -7.032 8.122 0.168 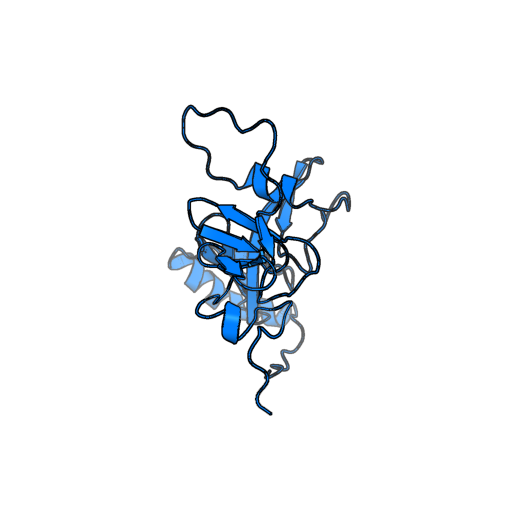1.00 89.12 82 ARG A CA 1
ATOM 630 C C . ARG A 1 82 ? -6.205 8.551 1.376 1.00 89.12 82 ARG A C 1
ATOM 632 O O . ARG A 1 82 ? -6.422 9.639 1.904 1.00 89.12 82 ARG A O 1
ATOM 639 N N . HIS A 1 83 ? -5.258 7.725 1.799 1.00 93.50 83 HIS A N 1
ATOM 640 C CA . HIS A 1 83 ? -4.484 7.884 3.026 1.00 93.50 83 HIS A CA 1
ATOM 641 C C . HIS A 1 83 ? -3.006 8.138 2.720 1.00 93.50 83 HIS A C 1
ATOM 643 O O . HIS A 1 83 ? -2.117 7.488 3.248 1.00 93.50 83 HIS A O 1
ATOM 649 N N . GLN A 1 84 ? -2.724 9.115 1.859 1.00 94.56 84 GLN A N 1
ATOM 650 C CA . GLN A 1 84 ? -1.349 9.505 1.515 1.00 94.56 84 GLN A CA 1
ATOM 651 C C . GLN A 1 84 ? -0.765 10.576 2.455 1.00 94.56 84 GLN A C 1
ATOM 653 O O . GLN A 1 84 ? 0.335 11.072 2.227 1.00 94.56 84 GLN A O 1
ATOM 658 N N . LYS A 1 85 ? -1.515 10.998 3.481 1.00 96.25 85 LYS A N 1
ATOM 659 C CA . LYS A 1 85 ? -1.133 12.077 4.401 1.00 96.25 85 LYS A CA 1
ATOM 660 C C . LYS A 1 85 ? -1.512 11.731 5.832 1.00 96.25 85 LYS A C 1
ATOM 662 O O . LYS A 1 85 ? -2.529 11.078 6.071 1.00 96.25 85 LYS A O 1
ATOM 667 N N . CYS A 1 86 ? -0.751 12.255 6.784 1.00 96.00 86 CYS A N 1
ATOM 668 C CA . CYS A 1 86 ? -1.064 12.137 8.199 1.00 96.00 86 CYS A CA 1
ATOM 669 C C . CYS A 1 86 ? -2.407 12.802 8.524 1.00 96.00 86 CYS A C 1
ATOM 671 O O . CYS A 1 86 ? -2.656 13.955 8.168 1.00 96.00 86 CYS A O 1
ATOM 673 N N . THR A 1 87 ? -3.281 12.110 9.253 1.00 93.38 87 THR A N 1
ATOM 674 C CA . THR A 1 87 ? -4.574 12.673 9.666 1.00 93.38 87 THR A CA 1
ATOM 675 C C . THR A 1 87 ? -4.419 13.806 10.682 1.00 93.38 87 THR A C 1
ATOM 677 O O . THR A 1 87 ? -5.272 14.695 10.699 1.00 93.38 87 THR A O 1
ATOM 680 N N . SER A 1 88 ? -3.330 13.817 11.457 1.00 95.75 88 SER A N 1
ATOM 681 C CA . SER A 1 88 ? -3.050 14.814 12.497 1.00 95.75 88 SER A CA 1
ATOM 682 C C . SER A 1 88 ? -2.359 16.065 11.950 1.00 95.75 88 SER A C 1
ATOM 684 O O . SER A 1 88 ? -2.949 17.141 11.985 1.00 95.75 88 SER A O 1
ATOM 686 N N . CYS A 1 89 ? -1.138 15.947 11.415 1.00 96.50 89 CYS A N 1
ATOM 687 C CA . CYS A 1 89 ? -0.355 17.105 10.953 1.00 96.50 89 CYS A CA 1
ATOM 688 C C . CYS A 1 89 ? -0.518 17.425 9.459 1.00 96.50 89 CYS A C 1
ATOM 690 O O . CYS A 1 89 ? -0.028 18.453 9.012 1.00 96.50 89 CYS A O 1
ATOM 692 N N . LYS A 1 90 ? -1.215 16.576 8.689 1.00 96.56 90 LYS A N 1
ATOM 693 C CA . LYS A 1 90 ? -1.459 16.725 7.238 1.00 96.56 90 LYS A CA 1
ATOM 694 C C . LYS A 1 90 ? -0.230 16.618 6.334 1.00 96.56 90 LYS A C 1
ATOM 696 O O . LYS A 1 90 ? -0.403 16.679 5.115 1.00 96.56 90 LYS A O 1
ATOM 701 N N . GLU A 1 91 ? 0.955 16.385 6.892 1.00 95.56 91 GLU A N 1
ATOM 702 C CA . GLU A 1 91 ? 2.156 16.101 6.107 1.00 95.56 91 GLU A CA 1
ATOM 703 C C . GLU A 1 91 ? 1.957 14.852 5.233 1.00 95.56 91 GLU A C 1
ATOM 705 O O . GLU A 1 91 ? 1.368 13.864 5.700 1.00 95.56 91 GLU A O 1
ATOM 710 N N . PRO A 1 92 ? 2.402 14.884 3.965 1.00 94.69 92 PRO A N 1
ATOM 711 C CA . PRO A 1 92 ? 2.356 13.727 3.094 1.00 94.69 92 PRO A CA 1
ATOM 712 C C . PRO A 1 92 ? 3.337 12.651 3.546 1.00 94.69 92 PRO A C 1
ATOM 714 O O . PRO A 1 92 ? 4.433 12.928 4.028 1.00 94.69 92 PRO A O 1
ATOM 717 N N . PHE A 1 93 ? 2.940 11.402 3.346 1.00 94.38 93 PHE A N 1
ATOM 718 C CA . PHE A 1 93 ? 3.832 10.267 3.483 1.00 94.38 93 PHE A CA 1
ATOM 719 C C . PHE A 1 93 ? 4.605 10.107 2.174 1.00 94.38 93 PHE A C 1
ATOM 721 O O . PHE A 1 93 ? 4.016 9.799 1.137 1.00 94.38 93 PHE A O 1
ATOM 728 N N . SER A 1 94 ? 5.916 10.351 2.205 1.00 92.12 94 SER A N 1
ATOM 729 C CA . SER A 1 94 ? 6.785 10.038 1.070 1.00 92.12 94 SER A CA 1
ATOM 730 C C . SER A 1 94 ? 6.956 8.525 0.936 1.00 92.12 94 SER A C 1
ATOM 732 O O . SER A 1 94 ? 6.855 7.789 1.918 1.00 92.12 94 SER A O 1
ATOM 734 N N . TYR A 1 95 ? 7.280 8.049 -0.266 1.00 92.12 95 TYR A N 1
ATOM 735 C CA . TYR A 1 95 ? 7.623 6.639 -0.466 1.00 92.12 95 TYR A CA 1
ATOM 736 C C . TYR A 1 95 ? 8.831 6.225 0.370 1.00 92.12 95 TYR A C 1
ATOM 738 O O . TYR A 1 95 ? 8.779 5.191 1.017 1.00 92.12 95 TYR A O 1
ATOM 746 N N . SER A 1 96 ? 9.856 7.074 0.465 1.00 89.12 96 SER A N 1
ATOM 747 C CA . SER A 1 96 ? 11.016 6.826 1.329 1.00 89.12 96 SER A CA 1
ATOM 748 C C . SER A 1 96 ? 1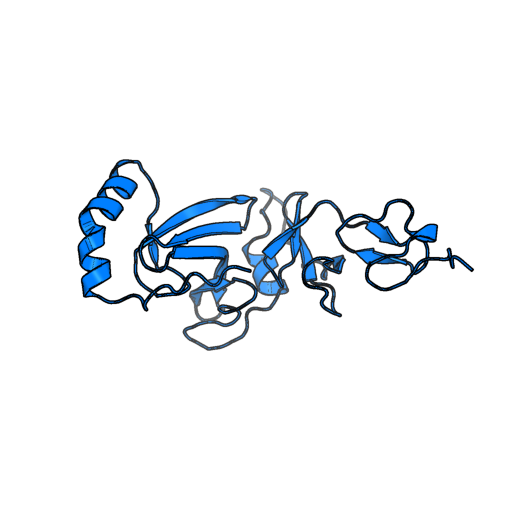0.633 6.608 2.796 1.00 89.12 96 SER A C 1
ATOM 750 O O . SER A 1 96 ? 11.162 5.715 3.455 1.00 89.12 96 SER A O 1
ATOM 752 N N . LEU A 1 97 ? 9.665 7.370 3.317 1.00 90.44 97 LEU A N 1
ATOM 753 C CA . LEU A 1 97 ? 9.146 7.159 4.667 1.00 90.44 97 LEU A CA 1
ATOM 754 C C . LEU A 1 97 ? 8.405 5.823 4.779 1.00 90.44 97 LEU A C 1
ATOM 756 O O . LEU A 1 97 ? 8.566 5.118 5.771 1.00 90.44 97 LEU A O 1
ATOM 760 N N . VAL A 1 98 ? 7.602 5.473 3.771 1.00 92.50 98 VAL A N 1
ATOM 761 C CA . VAL A 1 98 ? 6.890 4.191 3.739 1.00 92.50 98 VAL A CA 1
ATOM 762 C C . VAL A 1 98 ? 7.879 3.027 3.740 1.00 92.50 98 VAL A C 1
ATOM 764 O O . VAL A 1 98 ? 7.742 2.157 4.595 1.00 92.50 98 VAL A O 1
ATOM 767 N N . VAL A 1 99 ? 8.881 3.033 2.855 1.00 91.31 99 VAL A N 1
ATOM 768 C CA . VAL A 1 99 ? 9.909 1.982 2.768 1.00 91.31 99 VAL A CA 1
ATOM 769 C C . VAL A 1 99 ? 10.686 1.887 4.080 1.00 91.31 99 VAL A C 1
ATOM 771 O O . VAL A 1 99 ? 10.686 0.833 4.705 1.00 91.31 99 VAL A O 1
ATOM 774 N N . SER A 1 100 ? 11.234 3.000 4.578 1.00 88.88 100 SER A N 1
ATOM 775 C CA . SER A 1 100 ? 12.091 2.998 5.777 1.00 88.88 100 SER A CA 1
ATOM 776 C C . SER A 1 100 ? 11.453 2.442 7.053 1.00 88.88 100 SER A C 1
ATOM 778 O O . SER A 1 100 ? 12.149 1.968 7.951 1.00 88.88 100 SER A O 1
ATOM 780 N N . GLN A 1 101 ? 10.126 2.498 7.164 1.00 90.94 101 GLN A N 1
ATOM 781 C CA . GLN A 1 101 ? 9.408 1.958 8.320 1.00 90.94 101 GLN A CA 1
ATOM 782 C C . GLN A 1 101 ? 8.959 0.509 8.151 1.00 90.94 101 GLN A C 1
ATOM 784 O O . GLN A 1 101 ? 8.554 -0.114 9.133 1.00 90.94 101 GLN A O 1
ATOM 789 N N . ASN A 1 102 ? 8.985 -0.003 6.926 1.00 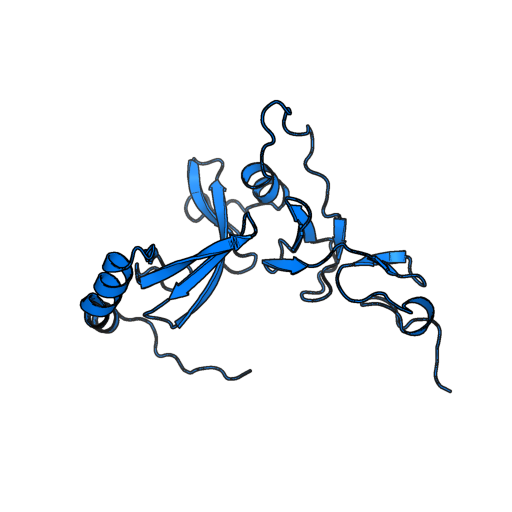89.00 102 ASN A N 1
ATOM 790 C CA . ASN A 1 102 ? 8.327 -1.246 6.554 1.00 89.00 102 ASN A CA 1
ATOM 791 C C . ASN A 1 102 ? 9.257 -2.257 5.872 1.00 89.00 102 ASN A C 1
ATOM 793 O O . ASN A 1 102 ? 8.850 -3.404 5.691 1.00 89.00 102 ASN A O 1
ATOM 797 N N . GLU A 1 103 ? 10.482 -1.869 5.515 1.00 82.62 103 GLU A N 1
ATOM 798 C CA . GLU A 1 103 ? 11.493 -2.813 5.057 1.00 82.62 103 GLU A CA 1
ATOM 799 C C . GLU A 1 103 ? 11.848 -3.791 6.196 1.00 82.62 103 GLU A C 1
ATOM 801 O O . GLU A 1 103 ? 12.075 -3.366 7.341 1.00 82.62 103 GLU A O 1
ATOM 806 N N . PRO A 1 104 ? 11.839 -5.109 5.932 1.00 72.31 104 PRO A N 1
ATOM 807 C CA . PRO A 1 104 ? 12.210 -6.093 6.933 1.00 72.31 104 PRO A CA 1
ATOM 808 C C . PRO A 1 104 ? 13.651 -5.874 7.398 1.00 72.31 104 PRO A C 1
ATOM 810 O O . PRO A 1 104 ? 14.593 -5.887 6.618 1.00 72.31 104 PRO A O 1
ATOM 813 N N . LYS A 1 105 ? 13.825 -5.692 8.708 1.00 67.62 105 LYS A N 1
ATOM 814 C CA . LYS A 1 105 ? 15.146 -5.517 9.316 1.00 67.62 105 LYS A CA 1
ATOM 815 C C . LYS A 1 105 ? 15.790 -6.878 9.541 1.00 67.62 105 LYS A C 1
ATOM 817 O O . LYS A 1 105 ? 15.315 -7.644 10.383 1.00 67.62 105 LYS A O 1
ATOM 822 N N . VAL A 1 106 ? 16.887 -7.159 8.847 1.00 65.19 106 VAL A N 1
ATOM 823 C CA . VAL A 1 106 ? 17.737 -8.314 9.153 1.00 65.19 106 VAL A CA 1
ATOM 824 C C . VAL A 1 106 ? 18.502 -8.023 10.448 1.00 65.19 106 VAL A C 1
ATOM 826 O O . VAL A 1 106 ? 19.087 -6.955 10.630 1.00 65.19 106 VAL A O 1
ATOM 829 N N . CYS A 1 107 ? 18.466 -8.951 11.410 1.00 62.53 107 CYS A N 1
ATOM 830 C CA . CYS A 1 107 ? 19.169 -8.775 12.680 1.00 62.53 107 CYS A CA 1
ATOM 831 C C . CYS A 1 107 ? 20.680 -8.606 12.454 1.00 62.53 107 CYS A C 1
ATOM 833 O O . CYS A 1 107 ? 21.347 -9.552 12.046 1.00 62.53 107 CYS A O 1
ATOM 835 N N . GLY A 1 108 ? 21.216 -7.438 12.815 1.00 58.41 108 GLY A N 1
ATOM 836 C CA . GLY A 1 108 ? 22.652 -7.147 12.751 1.00 58.41 108 GLY A CA 1
ATOM 837 C C . GLY A 1 108 ? 23.085 -6.309 11.549 1.00 58.41 108 GLY A C 1
ATOM 838 O O . GLY A 1 108 ? 24.259 -5.960 11.480 1.00 58.41 108 GLY A O 1
ATOM 839 N N . GLU A 1 109 ? 22.164 -5.948 10.655 1.00 66.69 109 GLU A N 1
ATOM 840 C CA . GLU A 1 109 ? 22.425 -4.987 9.584 1.00 66.69 109 GLU A CA 1
ATOM 841 C C . GLU A 1 109 ? 22.025 -3.577 10.032 1.00 66.69 109 GLU A C 1
ATOM 843 O O . GLU A 1 109 ? 20.960 -3.365 10.625 1.00 66.69 109 GLU A O 1
ATOM 848 N N . GLU A 1 110 ? 22.910 -2.608 9.791 1.00 61.69 110 GLU A N 1
ATOM 849 C CA . GLU A 1 110 ? 22.539 -1.201 9.899 1.00 61.69 110 GLU A CA 1
ATOM 850 C C . GLU A 1 110 ? 21.601 -0.870 8.732 1.00 61.69 110 GLU A C 1
ATOM 852 O O . GLU A 1 110 ? 21.871 -1.289 7.605 1.00 61.69 110 GLU A O 1
ATOM 857 N N . PRO A 1 111 ? 20.484 -0.160 8.976 1.00 60.44 111 PRO A N 1
ATOM 858 C CA . PRO A 1 111 ? 19.631 0.291 7.887 1.00 60.44 111 PRO A CA 1
ATOM 859 C C . PRO A 1 111 ? 20.463 1.131 6.908 1.00 60.44 111 PRO A C 1
ATOM 861 O O . PRO A 1 111 ? 21.324 1.891 7.361 1.00 60.44 111 PRO A O 1
ATOM 864 N N . PRO A 1 112 ? 20.220 1.018 5.593 1.00 62.75 112 PRO A N 1
ATOM 865 C CA . PRO A 1 112 ? 21.010 1.741 4.610 1.00 62.75 112 PRO A CA 1
ATOM 866 C C . PRO A 1 112 ? 20.873 3.258 4.807 1.00 62.75 112 PRO A C 1
ATOM 868 O O . PRO A 1 112 ? 19.816 3.756 5.207 1.00 62.75 112 PRO A O 1
ATOM 871 N N . ASP A 1 113 ? 21.939 4.003 4.489 1.00 56.25 113 ASP A N 1
ATOM 872 C CA . ASP A 1 113 ? 21.950 5.476 4.546 1.00 56.25 113 ASP A CA 1
ATOM 873 C C . ASP A 1 113 ? 20.868 6.091 3.639 1.00 56.25 113 ASP A C 1
ATOM 875 O O . ASP A 1 113 ? 20.335 7.171 3.914 1.00 56.25 113 ASP A O 1
ATOM 879 N N . THR A 1 114 ? 20.517 5.380 2.566 1.00 55.84 114 THR A N 1
ATOM 880 C CA . THR A 1 114 ? 19.440 5.710 1.637 1.00 55.84 114 THR A CA 1
ATOM 881 C C . THR A 1 114 ? 18.651 4.455 1.305 1.00 55.84 114 THR A C 1
ATOM 883 O O . THR A 1 114 ? 19.230 3.448 0.913 1.00 55.84 114 THR A O 1
ATOM 886 N N . TYR A 1 115 ? 17.329 4.529 1.413 1.00 61.19 115 TYR A N 1
ATOM 887 C CA . TYR A 1 115 ? 16.453 3.517 0.832 1.00 61.19 115 TYR A CA 1
ATOM 888 C C . TYR A 1 115 ? 16.404 3.780 -0.669 1.00 61.19 115 TYR A C 1
ATOM 890 O O . TYR A 1 115 ? 16.057 4.900 -1.064 1.00 61.19 115 TYR A O 1
ATOM 898 N N . ASP A 1 116 ? 16.819 2.788 -1.459 1.00 59.66 116 ASP A N 1
ATOM 899 C CA . ASP A 1 116 ? 16.961 2.893 -2.909 1.00 59.66 116 ASP A CA 1
ATOM 900 C C . ASP A 1 116 ? 15.713 3.521 -3.543 1.00 59.66 116 ASP A C 1
ATOM 902 O O . ASP A 1 116 ? 14.570 3.284 -3.132 1.00 59.66 116 ASP A O 1
ATOM 906 N N . GLU A 1 117 ? 15.941 4.386 -4.531 1.00 81.69 117 GLU A N 1
ATOM 907 C CA . GLU A 1 117 ? 14.870 5.001 -5.305 1.00 81.69 117 GLU A CA 1
ATOM 908 C C . GLU A 1 117 ? 13.958 3.923 -5.915 1.00 81.69 117 GLU A C 1
ATOM 910 O O . GLU A 1 117 ? 14.346 2.766 -6.089 1.00 81.69 117 GLU A O 1
ATOM 915 N N . ALA A 1 118 ? 12.721 4.298 -6.248 1.00 85.31 118 ALA A N 1
ATOM 916 C CA . ALA A 1 118 ? 11.794 3.370 -6.882 1.00 85.31 118 ALA A CA 1
ATOM 917 C C . ALA A 1 118 ? 12.441 2.723 -8.125 1.00 85.31 118 ALA A C 1
ATOM 919 O O . ALA A 1 118 ? 12.951 3.410 -9.011 1.00 85.31 118 ALA A O 1
ATOM 920 N N . GLN A 1 119 ? 12.392 1.397 -8.194 1.00 90.25 119 GLN A N 1
ATOM 921 C CA . GLN A 1 119 ? 13.190 0.591 -9.118 1.00 90.25 119 GLN A CA 1
ATOM 922 C C . GLN A 1 119 ? 12.539 0.434 -10.499 1.00 90.25 119 GLN A C 1
ATOM 924 O O . GLN A 1 119 ? 13.235 0.170 -11.474 1.00 90.25 119 GLN A O 1
ATOM 929 N N . ALA A 1 120 ? 11.211 0.571 -10.592 1.00 95.12 120 ALA A N 1
ATOM 930 C CA . ALA A 1 120 ? 10.482 0.322 -11.835 1.00 95.12 120 ALA A CA 1
ATOM 931 C C . ALA A 1 120 ? 9.163 1.101 -11.963 1.00 95.12 120 ALA A C 1
ATOM 933 O O . ALA A 1 120 ? 8.550 1.538 -10.973 1.00 95.12 120 ALA A O 1
ATOM 934 N N . HIS A 1 121 ? 8.679 1.195 -13.203 1.00 96.38 121 HIS A N 1
ATOM 935 C CA . HIS A 1 121 ? 7.304 1.565 -13.521 1.00 96.38 121 HIS A CA 1
ATOM 936 C C . HIS A 1 121 ? 6.325 0.433 -13.181 1.00 96.38 121 HIS A C 1
ATOM 938 O O . HIS A 1 121 ? 6.625 -0.755 -13.293 1.00 96.38 121 HIS A O 1
ATOM 944 N N . CYS A 1 122 ? 5.110 0.807 -12.782 1.00 96.94 122 CYS A N 1
ATOM 945 C CA . CYS A 1 122 ? 4.033 -0.142 -12.523 1.00 96.94 122 CYS A CA 1
ATOM 946 C C . CYS A 1 122 ? 3.098 -0.229 -13.737 1.00 96.94 122 CYS A C 1
ATOM 948 O O . CYS A 1 122 ? 2.371 0.729 -14.017 1.00 96.94 122 CYS A O 1
ATOM 950 N N . HIS A 1 123 ? 3.038 -1.386 -14.403 1.00 95.69 123 HIS A N 1
ATOM 951 C CA . HIS A 1 123 ? 2.157 -1.595 -15.566 1.00 95.69 123 HIS A CA 1
ATOM 952 C C . HIS A 1 123 ? 0.655 -1.491 -15.252 1.00 95.69 123 HIS A C 1
ATOM 954 O O . HIS A 1 123 ? -0.156 -1.265 -16.157 1.00 95.69 123 HIS A O 1
ATOM 960 N N . ILE A 1 124 ? 0.279 -1.638 -13.976 1.00 96.19 124 ILE A N 1
ATOM 961 C CA . ILE A 1 124 ? -1.113 -1.581 -13.518 1.00 96.19 124 ILE A CA 1
ATOM 962 C C . ILE A 1 124 ? -1.588 -0.138 -13.382 1.00 96.19 124 ILE A C 1
ATOM 964 O O . ILE A 1 124 ? -2.608 0.227 -13.963 1.00 96.19 124 ILE A O 1
ATOM 968 N N . CYS A 1 125 ? -0.865 0.705 -12.636 1.00 95.62 125 CYS A N 1
ATOM 969 C CA . CYS A 1 125 ? -1.294 2.088 -12.408 1.00 95.62 125 CYS A CA 1
ATOM 970 C C . CYS A 1 125 ? -0.686 3.109 -13.375 1.00 95.62 125 CYS A C 1
ATOM 972 O O . CYS A 1 125 ? -1.140 4.253 -13.384 1.00 95.62 125 CYS A O 1
ATOM 974 N N . ARG A 1 126 ? 0.335 2.713 -14.147 1.00 94.56 126 ARG A N 1
ATOM 975 C CA . ARG A 1 126 ? 0.964 3.480 -15.232 1.00 94.56 126 ARG A CA 1
ATOM 976 C C . ARG A 1 126 ? 1.297 4.925 -14.874 1.00 94.56 126 ARG A C 1
ATOM 978 O O . ARG A 1 126 ? 0.939 5.861 -15.583 1.00 94.56 126 ARG A O 1
ATOM 985 N N . LYS A 1 127 ? 1.928 5.110 -13.716 1.00 93.31 127 LYS A N 1
ATOM 986 C CA . LYS A 1 127 ? 2.461 6.419 -13.336 1.00 93.31 127 LYS A CA 1
ATOM 987 C C . 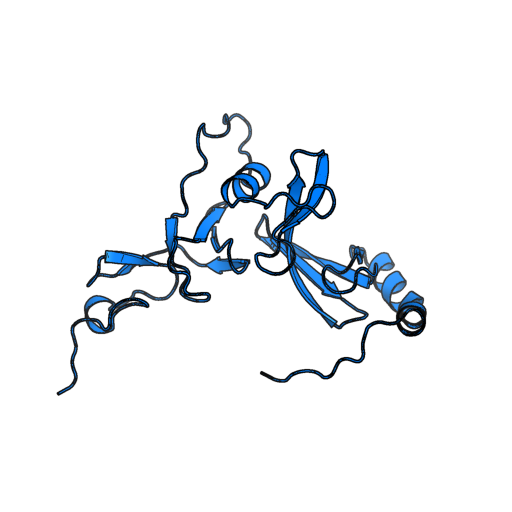LYS A 1 127 ? 3.738 6.702 -14.120 1.00 93.31 127 LYS A C 1
ATOM 989 O O . LYS A 1 127 ? 4.511 5.785 -14.384 1.00 93.31 127 LYS A O 1
ATOM 994 N N . GLU A 1 128 ? 3.921 7.974 -14.464 1.00 90.50 128 GLU A N 1
ATOM 995 C CA . GLU A 1 128 ? 5.098 8.462 -15.191 1.00 90.50 128 GLU A CA 1
ATOM 996 C C . GLU A 1 128 ? 6.376 8.295 -14.368 1.00 90.50 128 GLU A C 1
ATOM 998 O O . GLU A 1 128 ? 7.430 8.027 -14.920 1.00 90.50 128 GLU A O 1
ATOM 1003 N N . GLN A 1 129 ? 6.297 8.428 -13.045 1.00 91.38 129 GLN A N 1
ATOM 1004 C CA . GLN A 1 129 ? 7.418 8.149 -12.158 1.00 91.38 129 GLN A CA 1
ATOM 1005 C C . GLN A 1 129 ? 7.493 6.667 -11.775 1.00 91.38 129 GLN A C 1
ATOM 1007 O O . GLN A 1 129 ? 6.468 5.982 -11.665 1.00 91.38 129 GLN A O 1
ATOM 1012 N N . HIS A 1 130 ? 8.701 6.197 -11.460 1.00 92.81 130 HIS A N 1
ATOM 1013 C CA . HIS A 1 130 ? 8.886 4.909 -10.805 1.00 92.81 130 HIS A CA 1
ATOM 1014 C C . HIS A 1 130 ? 8.163 4.892 -9.455 1.00 92.81 130 HIS A C 1
ATOM 1016 O O . HIS A 1 130 ? 8.173 5.858 -8.687 1.00 92.81 130 HIS A O 1
ATOM 1022 N N . THR A 1 131 ? 7.495 3.780 -9.169 1.00 95.31 131 THR A N 1
ATOM 1023 C CA . THR A 1 131 ? 6.674 3.622 -7.955 1.00 95.31 131 THR A CA 1
ATOM 1024 C C . THR A 1 131 ? 6.841 2.257 -7.303 1.00 95.31 131 THR A C 1
ATOM 1026 O O . THR A 1 131 ? 6.213 2.010 -6.277 1.00 95.31 131 THR A O 1
ATOM 1029 N N . VAL A 1 132 ? 7.635 1.365 -7.896 1.00 95.25 132 VAL A N 1
ATOM 1030 C CA . VAL A 1 132 ? 7.807 -0.019 -7.451 1.00 95.25 132 VAL A CA 1
ATOM 1031 C C . VAL A 1 132 ? 9.072 -0.141 -6.611 1.00 95.25 132 VAL A C 1
ATOM 1033 O O . VAL A 1 132 ? 10.125 0.324 -7.031 1.00 95.25 132 VAL A O 1
ATOM 1036 N N . PHE A 1 133 ? 8.956 -0.767 -5.446 1.00 93.56 133 PHE A N 1
ATOM 1037 C CA . PHE A 1 133 ? 10.045 -0.991 -4.496 1.00 93.56 133 PHE A CA 1
ATOM 1038 C C . PHE A 1 133 ? 10.111 -2.469 -4.129 1.00 93.56 133 PHE A C 1
ATOM 1040 O O . PHE A 1 133 ? 9.073 -3.135 -4.099 1.00 93.56 133 PHE A O 1
ATOM 1047 N N . GLU A 1 134 ? 11.306 -2.967 -3.835 1.00 89.31 134 GLU A N 1
ATOM 1048 C CA . GLU A 1 134 ? 11.494 -4.313 -3.304 1.00 89.31 134 GLU A CA 1
ATOM 1049 C C . GLU A 1 134 ? 11.247 -4.335 -1.787 1.00 89.31 134 GLU A C 1
ATOM 1051 O O . GLU A 1 134 ? 11.673 -3.448 -1.053 1.00 89.31 134 GLU A O 1
ATOM 1056 N N . PHE A 1 135 ? 10.543 -5.361 -1.322 1.00 87.44 135 PHE A N 1
ATOM 1057 C CA . PHE A 1 135 ? 10.383 -5.738 0.076 1.00 87.44 135 PHE A CA 1
ATOM 1058 C C . PHE A 1 135 ? 10.565 -7.257 0.128 1.00 87.44 135 PHE A C 1
ATOM 1060 O O . PHE A 1 135 ? 9.785 -7.944 -0.516 1.00 87.44 135 PHE A O 1
ATOM 1067 N N . ASP A 1 136 ? 11.578 -7.782 0.831 1.00 82.38 136 ASP A N 1
ATOM 1068 C CA . ASP A 1 136 ? 11.830 -9.234 1.019 1.00 82.38 136 ASP A CA 1
ATOM 1069 C C . ASP A 1 136 ? 11.575 -10.091 -0.242 1.00 82.38 136 ASP A C 1
ATOM 1071 O O . ASP A 1 136 ? 10.733 -10.990 -0.263 1.00 82.38 136 ASP A O 1
ATOM 1075 N N . HIS A 1 137 ? 12.278 -9.761 -1.334 1.00 81.25 137 HIS A N 1
ATOM 1076 C CA . HIS A 1 137 ? 12.188 -10.447 -2.631 1.00 81.25 137 HIS A CA 1
ATOM 1077 C C . HIS A 1 137 ? 10.808 -10.427 -3.306 1.00 81.25 137 HIS A C 1
ATOM 1079 O O . HIS A 1 137 ? 10.521 -11.251 -4.182 1.00 81.25 137 HIS A O 1
ATOM 1085 N N . GLN A 1 138 ? 9.943 -9.490 -2.929 1.00 87.38 138 GLN A N 1
ATOM 1086 C CA . GLN A 1 138 ? 8.734 -9.156 -3.670 1.00 87.38 138 GLN A CA 1
ATOM 1087 C C . GLN A 1 138 ? 8.712 -7.675 -4.013 1.00 87.38 138 GLN A C 1
ATOM 1089 O O . GLN A 1 138 ? 9.333 -6.852 -3.347 1.00 87.38 138 GLN A O 1
ATOM 1094 N N . TRP A 1 139 ? 7.964 -7.321 -5.054 1.00 92.38 139 TRP A N 1
ATOM 1095 C CA . TRP A 1 139 ? 7.931 -5.958 -5.562 1.00 92.38 139 TRP A CA 1
ATOM 1096 C C . TRP A 1 139 ? 6.559 -5.351 -5.352 1.00 92.38 139 TRP A C 1
ATOM 1098 O O . TRP A 1 139 ? 5.548 -5.896 -5.786 1.00 92.38 139 TRP A O 1
ATOM 1108 N N . LEU A 1 140 ? 6.525 -4.197 -4.701 1.00 94.62 140 LEU A N 1
ATOM 1109 C CA . LEU A 1 140 ? 5.301 -3.500 -4.347 1.00 94.62 140 LEU A CA 1
ATOM 1110 C C . LEU A 1 140 ? 5.275 -2.123 -4.996 1.00 94.62 140 LEU A C 1
ATOM 1112 O O . LEU A 1 140 ? 6.153 -1.291 -4.769 1.00 94.62 140 LEU A O 1
ATOM 1116 N N . CYS A 1 141 ? 4.223 -1.840 -5.762 1.00 95.56 141 CYS A N 1
ATOM 1117 C CA . CYS A 1 141 ? 3.960 -0.480 -6.212 1.00 95.56 141 CYS A CA 1
ATOM 1118 C C . CYS A 1 141 ? 3.408 0.356 -5.053 1.00 95.56 141 CYS A C 1
ATOM 1120 O O . CYS A 1 141 ? 2.257 0.189 -4.663 1.00 95.56 141 CYS A O 1
ATOM 1122 N N . LEU A 1 142 ? 4.154 1.336 -4.547 1.00 95.25 142 LEU A N 1
ATOM 1123 C CA . LEU A 1 142 ? 3.657 2.217 -3.491 1.00 95.25 142 LEU A CA 1
ATOM 1124 C C . LEU A 1 142 ? 2.574 3.186 -3.976 1.00 95.25 142 LEU A C 1
ATOM 1126 O O . LEU A 1 142 ? 1.846 3.719 -3.149 1.00 95.25 142 LEU A O 1
ATOM 1130 N N . ASN A 1 143 ? 2.368 3.384 -5.280 1.00 95.50 143 ASN A N 1
ATOM 1131 C CA . ASN A 1 143 ? 1.242 4.193 -5.760 1.00 95.50 143 ASN A CA 1
ATOM 1132 C C . ASN A 1 143 ? -0.110 3.458 -5.698 1.00 95.50 143 ASN A C 1
ATOM 1134 O O . ASN A 1 143 ? -1.124 4.098 -5.449 1.00 95.50 143 ASN A O 1
ATOM 1138 N N . CYS A 1 144 ? -0.163 2.148 -5.955 1.00 95.38 144 CYS A N 1
ATOM 1139 C CA . CYS A 1 144 ? -1.437 1.407 -6.002 1.00 95.38 144 CYS A CA 1
ATOM 1140 C C . CYS A 1 144 ? -1.524 0.203 -5.056 1.00 95.38 144 CYS A C 1
ATOM 1142 O O . CYS A 1 144 ? -2.590 -0.400 -4.943 1.00 95.38 144 CYS A O 1
ATOM 1144 N N . LEU A 1 145 ? -0.430 -0.111 -4.361 1.00 95.19 145 LEU A N 1
ATOM 1145 C CA . LEU A 1 145 ? -0.248 -1.279 -3.501 1.00 95.19 145 LEU A CA 1
ATOM 1146 C C . LEU A 1 145 ? -0.518 -2.616 -4.198 1.00 95.19 145 LEU A C 1
ATOM 1148 O O . LEU A 1 145 ? -0.953 -3.571 -3.557 1.00 95.19 145 LEU A O 1
ATOM 1152 N N . GLU A 1 146 ? -0.274 -2.672 -5.507 1.00 94.75 146 GLU A N 1
ATOM 1153 C CA . GLU A 1 146 ? -0.276 -3.928 -6.245 1.00 94.75 146 GLU A CA 1
ATOM 1154 C C . GLU A 1 146 ? 1.084 -4.618 -6.109 1.00 94.75 146 GLU A C 1
ATOM 1156 O O . GLU A 1 146 ? 2.140 -3.982 -6.219 1.00 94.75 146 GLU A O 1
ATOM 1161 N N . GLU A 1 147 ? 1.019 -5.920 -5.852 1.00 93.62 147 GLU A N 1
ATOM 1162 C CA . GLU A 1 147 ? 2.165 -6.814 -5.757 1.00 93.62 147 GLU A CA 1
ATOM 1163 C C . GLU A 1 147 ? 2.578 -7.282 -7.155 1.00 93.62 147 GLU A C 1
ATOM 1165 O O . GLU A 1 147 ? 1.756 -7.516 -8.047 1.00 93.62 147 GLU A O 1
ATOM 1170 N N . HIS A 1 148 ? 3.878 -7.432 -7.352 1.00 94.06 148 HIS A N 1
ATOM 1171 C CA . HIS A 1 148 ? 4.475 -7.782 -8.624 1.00 94.06 148 HIS A CA 1
ATOM 1172 C C . HIS A 1 148 ? 5.581 -8.818 -8.452 1.00 94.06 148 HIS A C 1
ATOM 1174 O O . HIS A 1 148 ? 6.230 -8.928 -7.410 1.00 94.06 148 HIS A O 1
ATOM 1180 N N . ARG A 1 149 ? 5.819 -9.557 -9.538 1.00 91.50 149 ARG A N 1
ATOM 1181 C CA . ARG A 1 149 ? 7.086 -10.264 -9.744 1.00 91.50 149 ARG A CA 1
ATOM 1182 C C . ARG A 1 149 ? 8.206 -9.249 -9.988 1.00 91.50 149 ARG A C 1
ATOM 1184 O O . ARG A 1 149 ? 7.934 -8.064 -10.189 1.00 91.50 149 ARG A O 1
ATOM 1191 N N . SER A 1 150 ? 9.441 -9.748 -10.006 1.00 92.50 150 SER A N 1
ATOM 1192 C CA . SER A 1 150 ? 10.621 -8.944 -10.320 1.00 92.50 150 SER A CA 1
ATOM 1193 C C . SER A 1 150 ? 10.417 -8.141 -11.613 1.00 92.50 150 SER A C 1
ATOM 1195 O O . SER A 1 150 ? 9.941 -8.717 -12.598 1.00 92.50 150 SER A O 1
ATOM 1197 N N . PRO A 1 151 ? 10.707 -6.828 -11.610 1.00 95.25 151 PRO A N 1
ATOM 1198 C CA . PRO A 1 151 ? 10.666 -6.006 -12.805 1.00 95.25 151 PRO A CA 1
ATOM 1199 C C . PRO A 1 151 ? 11.603 -6.527 -13.892 1.00 95.25 151 PRO A C 1
ATOM 1201 O O . PRO A 1 151 ? 12.676 -7.059 -13.611 1.00 95.25 151 PRO A O 1
ATOM 1204 N N . GLY A 1 152 ? 11.203 -6.318 -15.139 1.00 95.06 152 GLY A N 1
ATOM 1205 C CA . GLY A 1 152 ? 12.014 -6.586 -16.317 1.00 95.06 152 GLY A CA 1
ATOM 1206 C C . GLY A 1 152 ? 12.394 -5.299 -17.045 1.00 95.06 152 GLY A C 1
ATOM 1207 O O . GLY A 1 152 ? 11.844 -4.232 -16.768 1.00 95.06 152 GLY A O 1
ATOM 1208 N N . CYS A 1 153 ? 13.323 -5.409 -17.991 1.00 96.62 153 CYS A N 1
ATOM 1209 C CA . CYS A 1 153 ? 13.727 -4.327 -18.884 1.00 96.62 153 CYS A CA 1
ATOM 1210 C C . CYS A 1 153 ? 13.172 -4.589 -20.290 1.00 96.62 153 CYS A C 1
ATOM 1212 O O . CYS A 1 153 ? 13.386 -5.671 -20.832 1.00 96.62 153 CYS A O 1
ATOM 1214 N N . CYS A 1 154 ? 12.457 -3.619 -20.865 1.00 96.50 154 CYS A N 1
ATOM 1215 C CA . CYS A 1 154 ? 11.986 -3.694 -22.247 1.00 96.50 154 CYS A CA 1
ATOM 1216 C C . CYS A 1 154 ? 13.173 -3.752 -23.218 1.00 96.50 154 CYS A C 1
ATOM 1218 O O . CYS A 1 154 ? 14.045 -2.889 -23.178 1.00 96.50 154 CYS A O 1
ATOM 1220 N N . GLU A 1 155 ? 13.175 -4.713 -24.136 1.00 96.31 155 GLU A N 1
ATOM 1221 C CA . GLU A 1 155 ? 14.268 -4.903 -25.095 1.00 96.31 155 GLU A CA 1
ATOM 1222 C C . GLU A 1 155 ? 14.328 -3.814 -26.179 1.00 96.31 155 GLU A C 1
ATOM 1224 O O . GLU A 1 155 ? 15.372 -3.639 -26.804 1.00 96.31 155 GLU A O 1
ATOM 1229 N N . GLU A 1 156 ? 13.234 -3.078 -26.412 1.00 94.94 156 GLU A N 1
ATOM 1230 C CA . GLU A 1 156 ? 13.195 -2.015 -27.426 1.00 94.94 156 GLU A CA 1
ATOM 1231 C C . GLU A 1 156 ? 13.533 -0.627 -26.876 1.00 94.94 156 GLU A C 1
ATOM 1233 O O . GLU A 1 156 ? 14.293 0.118 -27.492 1.00 94.94 156 GLU A O 1
ATOM 1238 N N . CYS A 1 157 ? 12.936 -0.247 -25.746 1.00 95.25 157 CYS A N 1
ATOM 1239 C CA . CYS A 1 157 ? 13.056 1.110 -25.204 1.00 95.25 157 CYS A CA 1
ATOM 1240 C C . CYS A 1 157 ? 13.772 1.176 -23.853 1.00 95.25 157 CYS A C 1
ATOM 1242 O O . CYS A 1 157 ? 13.847 2.255 -23.273 1.00 95.25 157 CYS A O 1
ATOM 1244 N N . GLU A 1 158 ? 14.253 0.041 -23.339 1.00 95.50 158 GLU A N 1
ATOM 1245 C CA . GLU A 1 158 ? 15.010 -0.077 -22.084 1.00 95.50 158 GLU A CA 1
ATOM 1246 C C . GLU A 1 158 ? 14.245 0.363 -20.818 1.00 95.50 158 GLU A C 1
ATOM 1248 O O . GLU A 1 158 ? 14.820 0.463 -19.733 1.00 95.50 158 GLU A O 1
ATOM 1253 N N . THR A 1 159 ? 12.929 0.592 -20.911 1.00 95.25 159 THR A N 1
ATOM 1254 C CA . THR A 1 159 ? 12.091 0.896 -19.744 1.00 95.25 159 THR A CA 1
ATOM 1255 C C .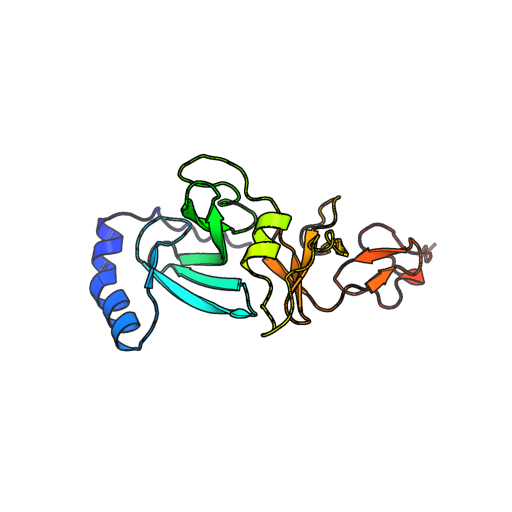 THR A 1 159 ? 12.107 -0.275 -18.762 1.00 95.25 159 THR A C 1
ATOM 1257 O O . THR A 1 159 ? 11.743 -1.398 -19.124 1.00 95.25 159 THR A O 1
ATOM 1260 N N . ILE A 1 160 ? 12.429 0.009 -17.497 1.00 96.25 160 ILE A N 1
ATOM 1261 C CA . ILE A 1 160 ? 12.296 -0.946 -16.393 1.00 96.25 160 ILE A CA 1
ATOM 1262 C C . ILE A 1 160 ? 10.865 -0.889 -15.847 1.00 96.25 160 ILE A C 1
ATOM 1264 O O . ILE A 1 160 ? 10.427 0.126 -15.298 1.00 96.25 160 ILE A O 1
ATOM 1268 N N . GLN A 1 161 ? 10.120 -1.984 -15.972 1.00 96.31 161 GLN A N 1
ATOM 1269 C CA . GLN A 1 161 ? 8.712 -2.057 -15.576 1.00 96.31 161 GLN A CA 1
ATOM 1270 C C . GLN A 1 161 ? 8.353 -3.409 -14.959 1.00 96.31 161 GLN A C 1
ATOM 1272 O O . GLN A 1 161 ? 8.988 -4.432 -15.210 1.00 96.31 161 GLN A O 1
ATOM 1277 N N . THR A 1 162 ? 7.284 -3.430 -14.169 1.00 96.44 162 THR A N 1
ATOM 1278 C CA . THR A 1 162 ? 6.610 -4.680 -13.801 1.00 96.44 162 THR A CA 1
ATOM 1279 C C . THR A 1 162 ? 5.703 -5.155 -14.930 1.00 96.44 162 THR A C 1
ATOM 1281 O O . THR A 1 162 ? 5.346 -4.377 -15.808 1.00 96.44 162 THR A O 1
ATOM 1284 N N . GLY A 1 163 ? 5.248 -6.405 -14.857 1.00 93.56 163 GLY A N 1
ATOM 1285 C CA . GLY A 1 163 ? 4.371 -7.000 -15.867 1.00 93.56 163 GLY A CA 1
ATOM 1286 C C . GLY A 1 163 ? 5.134 -7.947 -16.778 1.00 93.56 163 GLY A C 1
ATOM 1287 O O . GLY A 1 163 ? 6.264 -8.322 -16.475 1.00 93.56 163 GLY A O 1
ATOM 1288 N N . ASP A 1 164 ? 4.479 -8.369 -17.851 1.00 92.69 164 ASP A N 1
ATOM 1289 C CA . ASP A 1 164 ? 5.103 -9.227 -18.849 1.00 92.69 164 ASP A CA 1
ATOM 1290 C C . ASP A 1 164 ? 5.966 -8.386 -19.798 1.00 92.69 164 ASP A C 1
ATOM 1292 O O . ASP A 1 164 ? 5.522 -7.343 -20.287 1.00 92.69 164 ASP A O 1
ATOM 1296 N N . ILE A 1 165 ? 7.206 -8.820 -19.996 1.00 93.88 165 ILE A N 1
ATOM 1297 C CA . ILE A 1 165 ? 8.190 -8.203 -20.894 1.00 93.88 165 ILE A CA 1
ATOM 1298 C C . ILE A 1 165 ? 8.754 -9.222 -21.894 1.00 93.88 165 ILE A C 1
ATOM 1300 O O . ILE A 1 165 ? 9.704 -8.906 -22.612 1.00 93.88 165 ILE A O 1
ATOM 1304 N N . GLU A 1 166 ? 8.211 -10.442 -21.913 1.00 94.06 166 GLU A N 1
ATOM 1305 C CA . GLU A 1 166 ? 8.584 -11.447 -22.902 1.00 94.06 166 GLU A CA 1
ATOM 1306 C C . GLU A 1 166 ? 8.277 -10.916 -24.309 1.00 94.06 166 GLU A C 1
ATOM 1308 O O . GLU A 1 166 ? 7.250 -10.275 -24.542 1.00 94.06 166 GLU A O 1
ATOM 1313 N N . ASP A 1 167 ? 9.213 -11.128 -25.236 1.00 92.50 167 ASP A N 1
ATOM 1314 C CA . ASP A 1 167 ? 9.140 -10.657 -26.622 1.00 92.50 167 ASP A CA 1
ATOM 1315 C C . ASP A 1 167 ? 8.874 -9.138 -26.747 1.00 92.50 167 ASP A C 1
ATOM 1317 O O . ASP A 1 167 ? 8.257 -8.668 -27.710 1.00 92.50 167 ASP A O 1
ATOM 1321 N N . SER A 1 168 ? 9.331 -8.335 -25.775 1.00 95.00 168 SER A N 1
ATOM 1322 C CA . SER A 1 168 ? 9.099 -6.879 -25.747 1.00 95.00 168 SER A CA 1
ATOM 1323 C C . SER A 1 168 ? 9.796 -6.126 -26.884 1.00 95.00 168 SER A C 1
ATOM 1325 O O . SER A 1 168 ? 9.363 -5.036 -27.262 1.00 95.00 168 SER A O 1
ATOM 1327 N N . PHE A 1 169 ? 10.824 -6.720 -27.495 1.00 93.69 169 PHE A N 1
ATOM 1328 C CA . PHE A 1 169 ? 11.412 -6.213 -28.736 1.00 93.69 169 PHE A CA 1
ATOM 1329 C C . PHE A 1 169 ? 10.380 -6.170 -29.877 1.00 93.69 169 PHE A C 1
ATOM 1331 O O . PHE A 1 169 ? 10.317 -5.216 -30.657 1.00 93.69 169 PHE A O 1
ATOM 1338 N N . GLU A 1 170 ? 9.538 -7.201 -29.963 1.00 93.62 170 GLU A N 1
ATOM 1339 C CA . GLU A 1 170 ? 8.526 -7.354 -31.006 1.00 93.62 170 GLU A CA 1
ATOM 1340 C C . GLU A 1 170 ? 7.211 -6.665 -30.636 1.00 93.62 170 GLU A C 1
ATOM 1342 O O . GLU A 1 170 ? 6.671 -5.902 -31.439 1.00 93.62 170 GLU A O 1
ATOM 1347 N N . SER A 1 171 ? 6.720 -6.924 -29.421 1.00 92.94 171 SER A N 1
ATOM 1348 C CA . SER A 1 171 ? 5.385 -6.542 -28.942 1.00 92.94 171 SER A CA 1
ATOM 1349 C C . SER A 1 171 ? 5.336 -5.217 -28.173 1.00 92.94 171 SER A C 1
ATOM 1351 O O . SER A 1 171 ? 4.255 -4.657 -27.969 1.00 92.94 171 SER A O 1
ATOM 1353 N N . GLY A 1 172 ? 6.495 -4.693 -27.778 1.00 93.25 172 GLY A N 1
ATOM 1354 C CA . GLY A 1 172 ? 6.615 -3.473 -26.996 1.00 93.25 172 GLY A CA 1
ATOM 1355 C C . GLY A 1 172 ? 6.401 -3.669 -25.502 1.00 93.25 172 GLY A C 1
ATOM 1356 O O . GLY A 1 172 ? 6.398 -4.773 -24.965 1.00 93.25 172 GLY A O 1
ATOM 1357 N N . CYS A 1 173 ? 6.241 -2.548 -24.812 1.00 93.94 173 CYS A N 1
ATOM 1358 C CA . CYS A 1 173 ? 6.006 -2.487 -23.375 1.00 93.94 173 CYS A CA 1
ATOM 1359 C C . CYS A 1 173 ? 4.854 -1.515 -23.083 1.00 93.94 173 CYS A C 1
ATOM 1361 O O . CYS A 1 173 ? 4.082 -1.165 -23.975 1.00 93.94 173 CYS A O 1
ATOM 1363 N N . MET A 1 174 ? 4.705 -1.040 -21.842 1.00 91.31 174 MET A N 1
ATOM 1364 C CA . MET A 1 174 ? 3.689 -0.019 -21.557 1.00 91.31 174 MET A CA 1
ATOM 1365 C C . MET A 1 174 ? 3.972 1.345 -22.213 1.00 91.31 174 MET A C 1
ATOM 1367 O O . MET A 1 174 ? 3.028 2.118 -22.385 1.00 91.31 174 MET A O 1
ATOM 1371 N N . ASP A 1 175 ? 5.227 1.605 -22.600 1.00 91.56 175 ASP A N 1
ATOM 1372 C CA . ASP A 1 175 ? 5.714 2.900 -23.100 1.00 91.56 175 ASP A CA 1
ATOM 1373 C C . ASP A 1 175 ? 6.138 2.888 -24.580 1.00 91.56 175 ASP A C 1
ATOM 1375 O O . ASP A 1 175 ? 6.358 3.947 -25.168 1.00 91.56 175 ASP A O 1
ATOM 1379 N N . CYS A 1 176 ? 6.237 1.718 -25.216 1.00 93.38 176 CYS A N 1
ATOM 1380 C CA . CYS A 1 176 ? 6.554 1.602 -26.640 1.00 93.38 176 CYS A CA 1
ATOM 1381 C C . CYS A 1 176 ? 5.730 0.498 -27.306 1.00 93.38 176 CYS A C 1
ATOM 1383 O O . CYS A 1 176 ? 5.251 -0.417 -26.644 1.00 93.38 176 CYS A O 1
ATOM 1385 N N . SER A 1 177 ? 5.574 0.572 -28.628 1.00 92.88 177 SER A N 1
ATOM 1386 C CA . SER A 1 177 ? 4.795 -0.406 -29.405 1.00 92.88 177 SER A CA 1
ATOM 1387 C C . SER A 1 177 ? 5.615 -1.597 -29.914 1.00 92.88 177 SER A C 1
ATOM 1389 O O . SER A 1 177 ? 5.080 -2.407 -30.663 1.00 92.88 177 SER A O 1
ATOM 1391 N N . GLY A 1 178 ? 6.896 -1.690 -29.546 1.00 92.56 178 GLY A N 1
ATOM 1392 C CA . GLY A 1 178 ? 7.822 -2.660 -30.131 1.00 92.56 178 GLY A CA 1
ATOM 1393 C C . GLY A 1 178 ? 8.172 -2.310 -31.577 1.00 92.56 178 GLY A C 1
ATOM 1394 O O . GLY A 1 178 ? 7.871 -1.213 -32.060 1.00 92.56 178 GLY A O 1
ATOM 1395 N N . ARG A 1 179 ? 8.834 -3.238 -32.273 1.00 87.12 179 ARG A N 1
ATOM 1396 C CA . ARG A 1 179 ? 9.272 -3.044 -33.665 1.00 87.12 179 ARG A CA 1
ATOM 1397 C C . ARG A 1 179 ? 8.393 -3.693 -34.721 1.00 87.12 179 ARG A C 1
ATOM 1399 O O . ARG A 1 179 ? 8.574 -3.385 -35.900 1.00 87.12 179 ARG A O 1
ATOM 1406 N N . ILE A 1 180 ? 7.461 -4.572 -34.353 1.00 77.62 180 ILE A N 1
ATOM 1407 C CA . ILE A 1 180 ? 6.572 -5.179 -35.345 1.00 77.62 180 ILE A CA 1
ATOM 1408 C C . ILE A 1 180 ? 5.424 -4.218 -35.659 1.00 77.62 180 ILE A C 1
ATOM 1410 O O . ILE A 1 180 ? 4.442 -4.116 -34.926 1.00 77.62 180 ILE A O 1
ATOM 1414 N N . SER A 1 181 ? 5.518 -3.551 -36.808 1.00 62.38 181 SER A N 1
ATOM 1415 C CA . SER A 1 181 ? 4.354 -3.016 -37.509 1.00 62.38 181 SER A CA 1
ATOM 1416 C C . SER A 1 181 ? 3.791 -4.100 -38.429 1.00 62.38 181 SER A C 1
ATOM 1418 O O . SER A 1 181 ? 4.475 -4.556 -39.346 1.00 62.38 181 SER A O 1
ATOM 1420 N N . TRP A 1 182 ? 2.549 -4.521 -38.195 1.00 61.09 182 TRP A N 1
ATOM 1421 C CA . TRP A 1 182 ? 1.795 -5.277 -39.194 1.00 61.09 182 TRP A CA 1
ATOM 1422 C C . TRP A 1 182 ? 1.334 -4.288 -40.273 1.00 61.09 182 TRP A C 1
ATOM 1424 O O . TRP A 1 182 ? 0.382 -3.543 -40.037 1.00 61.09 182 TRP A O 1
ATOM 1434 N N . ASP A 1 183 ? 2.043 -4.246 -41.403 1.00 55.62 183 ASP A N 1
ATOM 1435 C CA . ASP A 1 183 ? 1.554 -3.625 -42.647 1.00 55.62 183 ASP A CA 1
ATOM 1436 C C . ASP A 1 183 ? 0.500 -4.517 -43.328 1.00 55.62 183 ASP A C 1
ATOM 1438 O O . ASP A 1 183 ? 0.715 -5.753 -43.402 1.00 55.62 183 ASP A O 1
#

Sequence (183 aa):
MFEVNLSPPTRDRFGLLENEIDCHRSHGAKIVNCPSCGYEAAVEEPGFSPIYFSHCLLCKTKTRYVRIECSCGAKGIYDGARHQKCTSCKEPFSYSLVVSQNEPKVCGEEPPDTYDEAQAHCHICRKEQHTVFEFDHQWLCLNCLEEHRSPGCCEECETIQTGDIEDSFESGCMDCSGRISWD

Foldseek 3Di:
DDPPPQDAFDPVQVVVCPVVLVVCVVVVWDFDQDPVRRDSAWGWDDDPFQWIWIAGPGRRDIAIWGWAADPVRDTDIAGLPPPQADPPPRHGDDVQRRCVVTADDDPPDDDDPGQDDQDAAELVVRDPDRQWHDHPQWIARSNHRDTFHQWDAAPCPRHTYTDDRVVCCCCNDSVDRHDDDDD

Secondary structure (DSSP, 8-state):
------PPP-HHHHHTTHHHHHHHHHTTPEEEE-TTT-SEEEEEEE-STTEEEEEETTT--EEEEEEEE-TTS-EEEE-SSS-SB-TTT--B--HHHHHHHHS---TTPPPPSSPPPP-BB-TTT--SS--EEEETTEEEETTT--EESPPEE-TTT--EESS--TTHHHH--SS---S----

Radius of gyration: 19.9 Å; Cα contacts (8 Å, |Δi|>4): 325; chains: 1; bounding box: 51×34×62 Å

Mean predicted aligned error: 6.42 Å

Solvent-accessible surface area (backbone atoms only — not comparable to full-atom values): 10993 Å² total; per-residue (Å²): 134,85,80,74,87,68,72,79,79,45,72,72,63,50,62,72,38,52,69,59,53,51,50,41,42,75,73,69,47,46,72,37,60,23,92,87,78,64,48,77,42,9,46,49,44,84,52,68,74,57,37,32,39,32,42,19,77,70,68,64,51,70,46,62,32,31,76,44,70,43,97,88,71,49,75,52,54,36,38,43,66,91,32,45,39,40,90,85,83,58,52,66,64,50,68,66,60,53,46,74,76,44,54,81,79,59,92,90,63,78,80,67,98,62,76,77,71,52,69,18,28,36,68,85,78,64,50,93,57,54,34,20,40,80,34,94,94,37,26,36,22,61,56,68,66,48,79,40,66,80,63,41,60,25,71,62,80,62,51,43,25,32,72,86,45,80,64,7,42,45,64,18,52,99,88,45,65,36,69,62,74,90,127